Protein AF-A0A977Q217-F1 (afdb_monomer)

Structure (mmCIF, N/CA/C/O backbone):
data_AF-A0A977Q217-F1
#
_entry.id   AF-A0A977Q217-F1
#
loop_
_atom_site.group_PDB
_atom_site.id
_atom_site.type_symbol
_atom_site.label_atom_id
_atom_site.label_alt_id
_atom_site.label_comp_id
_atom_site.label_asym_id
_atom_site.label_entity_id
_atom_site.label_seq_id
_atom_site.pdbx_PDB_ins_code
_atom_site.Cartn_x
_atom_site.Cartn_y
_atom_site.Cartn_z
_atom_site.occupancy
_atom_site.B_iso_or_equiv
_atom_site.auth_seq_id
_atom_site.auth_comp_id
_atom_site.auth_asym_id
_atom_site.auth_atom_id
_atom_site.pdbx_PDB_model_num
ATOM 1 N N . MET A 1 1 ? -74.587 -24.765 15.508 1.00 55.09 1 MET A N 1
ATOM 2 C CA . MET A 1 1 ? -73.535 -24.300 16.449 1.00 55.09 1 MET A CA 1
ATOM 3 C C . MET A 1 1 ? -72.178 -25.019 16.274 1.00 55.09 1 MET A C 1
ATOM 5 O O . MET A 1 1 ? -71.579 -25.421 17.256 1.00 55.09 1 MET A O 1
ATOM 9 N N . LYS A 1 2 ? -71.637 -25.188 15.050 1.00 52.81 2 LYS A N 1
ATOM 10 C CA . LYS A 1 2 ? -70.341 -25.893 14.833 1.00 52.81 2 LYS A CA 1
ATOM 11 C C . LYS A 1 2 ? -69.287 -25.118 14.017 1.00 52.81 2 LYS A C 1
ATOM 13 O O . LYS A 1 2 ? -68.185 -25.616 13.833 1.00 52.81 2 LYS A O 1
ATOM 18 N N . LYS A 1 3 ? -69.588 -23.897 13.547 1.00 51.12 3 LYS A N 1
ATOM 19 C CA . LYS A 1 3 ? -68.677 -23.092 12.699 1.00 51.12 3 LYS A CA 1
ATOM 20 C C . LYS A 1 3 ? -67.946 -21.943 13.415 1.00 51.12 3 LYS A C 1
ATOM 22 O O . LYS A 1 3 ? -66.966 -21.452 12.879 1.00 51.12 3 LYS A O 1
ATOM 27 N N . GLN A 1 4 ? -68.358 -21.562 14.626 1.00 54.78 4 GLN A N 1
ATOM 28 C CA . GLN A 1 4 ? -67.763 -20.444 15.386 1.00 54.78 4 GLN A CA 1
ATOM 29 C C . GLN A 1 4 ? -66.541 -20.849 16.243 1.00 54.78 4 GLN A C 1
ATOM 31 O O . GLN A 1 4 ? -65.754 -20.004 16.642 1.00 54.78 4 GLN A O 1
ATOM 36 N N . ILE A 1 5 ? -66.320 -22.148 16.473 1.00 54.38 5 ILE A N 1
ATOM 37 C CA . ILE A 1 5 ? -65.227 -22.657 17.330 1.00 54.38 5 ILE A CA 1
ATOM 38 C C . ILE A 1 5 ? -63.886 -22.798 16.579 1.00 54.38 5 ILE A C 1
ATOM 40 O O . 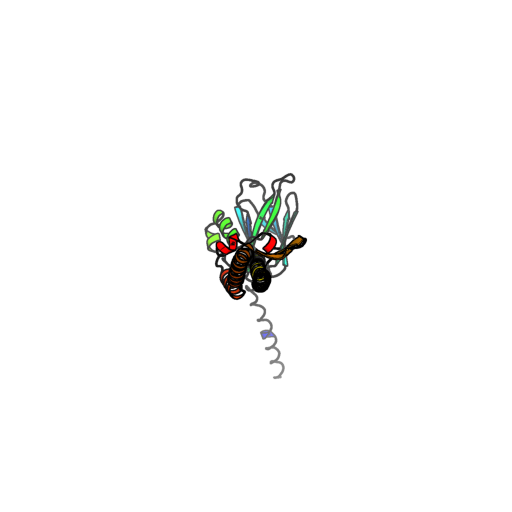ILE A 1 5 ? -62.837 -22.916 17.201 1.00 54.38 5 ILE A O 1
ATOM 44 N N . ARG A 1 6 ? -63.880 -22.722 15.239 1.00 50.94 6 ARG A N 1
ATOM 45 C CA . ARG A 1 6 ? -62.648 -22.868 14.437 1.00 50.94 6 ARG A CA 1
ATOM 46 C C . ARG A 1 6 ? -61.819 -21.587 14.321 1.00 50.94 6 ARG A C 1
ATOM 48 O O . ARG A 1 6 ? -60.618 -21.681 14.116 1.00 50.94 6 ARG A O 1
ATOM 55 N N . TYR A 1 7 ? -62.425 -20.414 14.496 1.00 51.50 7 TYR A N 1
ATOM 56 C CA . TYR A 1 7 ? -61.702 -19.138 14.421 1.00 51.50 7 TYR A CA 1
ATOM 57 C C . TYR A 1 7 ? -61.108 -18.705 15.766 1.00 51.50 7 TYR A C 1
ATOM 59 O O . TYR A 1 7 ? -60.124 -17.972 15.785 1.00 51.50 7 TYR A O 1
ATOM 67 N N . LEU A 1 8 ? -61.624 -19.228 16.884 1.00 48.88 8 LEU A N 1
ATOM 68 C CA . LEU A 1 8 ? -61.090 -18.937 18.218 1.00 48.88 8 LEU A CA 1
ATOM 69 C C . LEU A 1 8 ? -59.756 -19.657 18.497 1.00 48.88 8 LEU A C 1
ATOM 71 O O . LEU A 1 8 ? -58.980 -19.203 19.328 1.00 48.88 8 LEU A O 1
ATOM 75 N N . PHE A 1 9 ? -59.458 -20.738 17.769 1.00 47.62 9 PHE A N 1
ATOM 76 C CA . PHE A 1 9 ? -58.201 -21.487 17.901 1.00 47.62 9 PHE A CA 1
ATOM 77 C C . PHE A 1 9 ? -57.074 -20.983 16.981 1.00 47.62 9 PHE A C 1
ATOM 79 O O . PHE A 1 9 ? -55.919 -21.352 17.163 1.00 47.62 9 PHE A O 1
ATOM 86 N N . ILE A 1 10 ? -57.389 -20.137 15.993 1.00 50.03 10 ILE A N 1
ATOM 87 C CA . ILE A 1 10 ? -56.390 -19.571 15.066 1.00 50.03 10 ILE A CA 1
ATOM 88 C C . ILE A 1 10 ? -55.806 -18.261 15.619 1.00 50.03 10 ILE A C 1
ATOM 90 O O . ILE A 1 10 ? -54.657 -17.931 15.340 1.00 50.03 10 ILE A O 1
ATOM 94 N N . ILE A 1 11 ? -56.545 -17.547 16.475 1.00 50.50 11 ILE A N 1
ATOM 95 C CA . ILE A 1 11 ? -56.069 -16.297 17.090 1.00 50.50 11 ILE A CA 1
ATOM 96 C C . ILE A 1 11 ? -55.090 -16.564 18.248 1.00 50.50 11 ILE A C 1
ATOM 98 O O . ILE A 1 11 ? -54.189 -15.764 18.483 1.00 50.50 11 ILE A O 1
ATOM 102 N N . THR A 1 12 ? -55.169 -17.716 18.920 1.00 48.06 12 THR A N 1
ATOM 103 C CA . THR A 1 12 ? -54.209 -18.088 19.975 1.00 48.06 12 THR A CA 1
ATOM 104 C C . THR A 1 12 ? -52.874 -18.615 19.446 1.00 48.06 12 THR A C 1
ATOM 106 O O . THR A 1 12 ? -51.896 -18.592 20.187 1.00 48.06 12 THR A O 1
ATOM 109 N N . LEU A 1 13 ? -52.777 -19.015 18.171 1.00 46.28 13 LEU A N 1
ATOM 110 C CA . LEU A 1 13 ? -51.507 -19.469 17.588 1.00 46.28 13 LEU A CA 1
ATOM 111 C C . LEU A 1 13 ? -50.628 -18.320 17.056 1.00 46.28 13 LEU A C 1
ATOM 113 O O . LEU A 1 13 ? -49.445 -18.524 16.805 1.00 46.28 13 LEU A O 1
ATOM 117 N N . PHE A 1 14 ? -51.177 -17.110 16.908 1.00 42.56 14 PHE A N 1
ATOM 118 C CA . PHE A 1 14 ? -50.424 -15.951 16.409 1.00 42.56 14 PHE A CA 1
ATOM 119 C C . PHE A 1 14 ? -49.731 -15.140 17.517 1.00 42.56 14 PHE A C 1
ATOM 121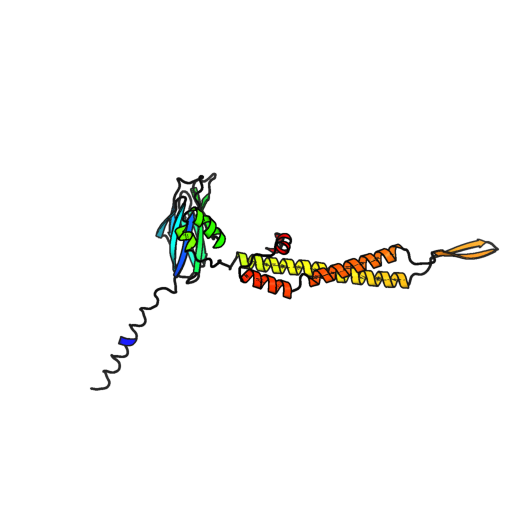 O O . PHE A 1 14 ? -48.839 -14.346 17.233 1.00 42.56 14 PHE A O 1
ATOM 128 N N . VAL A 1 15 ? -50.098 -15.354 18.785 1.00 47.16 15 VAL A N 1
ATOM 129 C CA . VAL A 1 15 ? -49.535 -14.601 19.924 1.00 47.16 15 VAL A CA 1
ATOM 130 C C . VAL A 1 15 ? -48.271 -15.264 20.497 1.00 47.16 15 VAL A C 1
ATOM 132 O O . VAL A 1 15 ? -47.475 -14.603 21.160 1.00 47.16 15 VAL A O 1
ATOM 135 N N . SER A 1 16 ? -48.000 -16.535 20.179 1.00 48.09 16 SER A N 1
ATOM 136 C CA . SER A 1 16 ? -46.810 -17.249 20.679 1.00 48.09 16 SER A CA 1
ATOM 137 C C . SER A 1 16 ? -45.555 -17.132 19.802 1.00 48.09 16 SER A C 1
ATOM 139 O O . SER A 1 16 ? -44.518 -17.665 20.180 1.00 48.09 16 SER A O 1
ATOM 141 N N . ALA A 1 17 ? -45.587 -16.402 18.682 1.00 46.69 17 ALA A N 1
ATOM 142 C CA . ALA A 1 17 ? -44.391 -16.179 17.855 1.00 46.69 17 ALA A CA 1
ATOM 143 C C . ALA A 1 17 ? -43.526 -14.985 18.314 1.00 46.69 17 ALA A C 1
ATOM 145 O O . ALA A 1 17 ? -42.444 -14.767 17.775 1.00 46.69 17 ALA A O 1
ATOM 146 N N . CYS A 1 18 ? -43.956 -14.216 19.321 1.00 45.59 18 CYS A N 1
ATOM 147 C CA . CYS A 1 18 ? -43.226 -13.026 19.776 1.00 45.59 18 CYS A CA 1
ATOM 148 C C . CYS A 1 18 ? -42.249 -13.293 20.939 1.00 45.59 18 CYS A C 1
ATOM 150 O O . CYS A 1 18 ? -41.828 -12.360 21.619 1.00 45.59 18 CYS A O 1
ATOM 152 N N . GLN A 1 19 ? -41.874 -14.552 21.183 1.00 44.50 19 GLN A N 1
ATOM 153 C CA . GLN A 1 19 ? -40.880 -14.914 22.201 1.00 44.50 19 GLN A CA 1
ATOM 154 C C . GLN A 1 19 ? -39.784 -15.811 21.615 1.00 44.50 19 GLN A C 1
ATOM 156 O O . GLN A 1 19 ? -39.590 -16.939 22.046 1.00 44.50 19 GLN A O 1
ATOM 161 N N . ALA A 1 20 ? -39.084 -15.301 20.597 1.00 43.06 20 ALA A N 1
ATOM 162 C CA . ALA A 1 20 ? -37.801 -15.854 20.143 1.00 43.06 20 ALA A CA 1
ATOM 163 C C . ALA A 1 20 ? -36.882 -14.830 19.433 1.00 43.06 20 ALA A C 1
ATOM 165 O O . ALA A 1 20 ? -35.910 -15.224 18.803 1.00 43.06 20 ALA A O 1
ATOM 166 N N . TYR A 1 21 ? -37.127 -13.517 19.549 1.00 42.66 21 TYR A N 1
ATOM 167 C CA . TYR A 1 21 ? -36.151 -12.476 19.167 1.00 42.66 21 TYR A CA 1
ATOM 168 C C . TYR A 1 21 ? -35.287 -12.110 20.382 1.00 42.66 21 TYR A C 1
ATOM 170 O O . TYR A 1 21 ? -35.246 -10.975 20.847 1.00 42.66 21 TYR A O 1
ATOM 178 N N . GLY A 1 22 ? -34.656 -13.117 20.972 1.00 46.44 22 GLY A N 1
ATOM 179 C CA . GLY A 1 22 ? -33.835 -12.968 22.165 1.00 46.44 22 GLY A CA 1
ATOM 180 C C . GLY A 1 22 ? -32.480 -13.606 21.933 1.00 46.44 22 GLY A C 1
ATOM 181 O O . G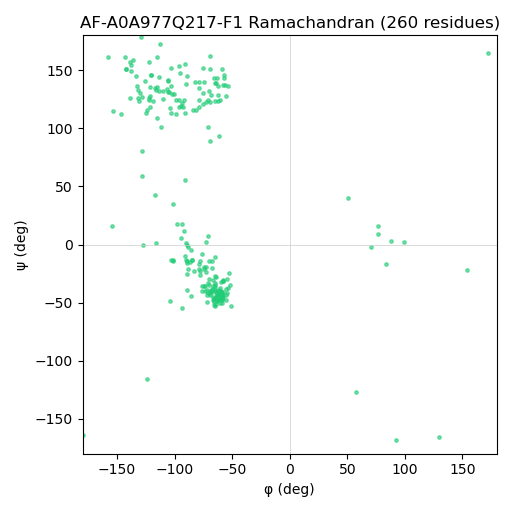LY A 1 22 ? -32.307 -14.742 22.347 1.00 46.44 22 GLY A O 1
ATOM 182 N N . GLN A 1 23 ? -31.588 -12.885 21.237 1.00 41.97 23 GLN A N 1
ATOM 183 C CA . GLN A 1 23 ? -30.109 -12.881 21.349 1.00 41.97 23 GLN A CA 1
ATOM 184 C C . GLN A 1 23 ? -29.402 -12.451 20.044 1.00 41.97 23 GLN A C 1
ATOM 186 O O . GLN A 1 23 ? -28.306 -11.908 20.120 1.00 41.97 23 GLN A O 1
ATOM 191 N N . ASP A 1 24 ? -30.039 -12.552 18.872 1.00 48.97 24 ASP A N 1
ATOM 192 C CA . ASP A 1 24 ? -29.350 -12.368 17.574 1.00 48.97 24 ASP A CA 1
ATOM 193 C C . ASP A 1 24 ? -29.365 -10.937 16.989 1.00 48.97 24 ASP A C 1
ATOM 195 O O . ASP A 1 24 ? -29.011 -10.746 15.825 1.00 48.97 24 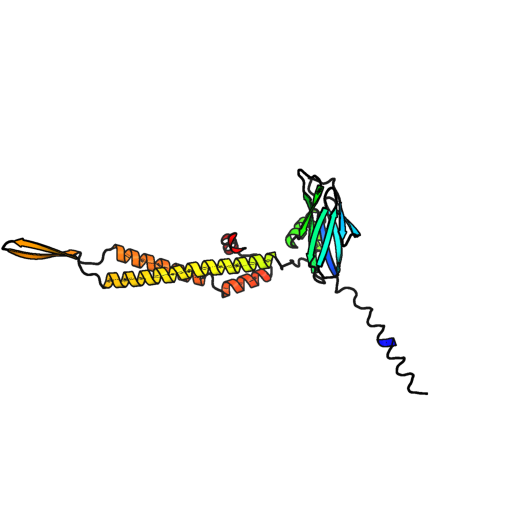ASP A O 1
ATOM 199 N N . SER A 1 25 ? -29.769 -9.907 17.751 1.00 66.25 25 SER A N 1
ATOM 200 C CA . SER A 1 25 ? -29.844 -8.502 17.279 1.00 66.25 25 SER A CA 1
ATOM 201 C C . SER A 1 25 ? -28.907 -7.514 17.999 1.00 66.25 25 SER A C 1
ATOM 203 O O . SER A 1 25 ? -28.971 -6.306 17.742 1.00 66.25 25 SER A O 1
ATOM 205 N N . LEU A 1 26 ? -28.098 -7.986 18.952 1.00 83.38 26 LEU A N 1
ATOM 206 C CA . LEU A 1 26 ? -27.263 -7.136 19.805 1.00 83.38 26 LEU A CA 1
ATOM 207 C C . LEU A 1 26 ? -25.800 -7.176 19.352 1.00 83.38 26 LEU A C 1
ATOM 209 O O . LEU A 1 26 ? -25.250 -8.231 19.046 1.00 83.38 26 LEU A O 1
ATOM 213 N N . ALA A 1 27 ? -25.169 -6.009 19.324 1.00 86.75 27 ALA A N 1
ATOM 214 C CA . ALA A 1 27 ? -23.733 -5.848 19.167 1.00 86.75 27 ALA A CA 1
ATOM 215 C C . ALA A 1 27 ? -23.084 -5.712 20.548 1.00 86.75 27 ALA A C 1
ATOM 217 O O . ALA A 1 27 ? -23.677 -5.135 21.466 1.00 86.75 27 ALA A O 1
ATOM 218 N N . THR A 1 28 ? -21.853 -6.203 20.688 1.00 89.31 28 THR A N 1
ATOM 219 C CA . THR A 1 28 ? -21.072 -6.047 21.923 1.00 89.31 28 THR A CA 1
ATOM 220 C C . THR A 1 28 ? -19.987 -5.000 21.718 1.00 89.31 28 THR A C 1
ATOM 222 O O . THR A 1 28 ? -19.246 -5.038 20.740 1.00 89.31 28 THR A O 1
ATOM 225 N N . ILE A 1 29 ? -19.868 -4.059 22.646 1.00 91.06 29 ILE A N 1
ATOM 226 C CA . ILE A 1 29 ? -18.854 -3.011 22.624 1.00 91.06 29 ILE A CA 1
ATOM 227 C C . ILE A 1 29 ? -18.033 -3.078 23.907 1.00 91.06 29 ILE A C 1
ATOM 229 O O . ILE A 1 29 ? -18.565 -2.983 25.013 1.00 91.06 29 ILE A O 1
ATOM 233 N N . TYR A 1 30 ? -16.720 -3.193 23.748 1.00 91.19 30 TYR A N 1
ATOM 234 C CA . TYR A 1 30 ? -15.744 -3.103 24.821 1.00 91.19 30 TYR A CA 1
ATOM 235 C C . TYR A 1 30 ? -15.144 -1.701 24.851 1.00 91.19 30 TYR A C 1
ATOM 237 O O . TYR A 1 30 ? -14.390 -1.306 23.958 1.00 91.19 30 TYR A O 1
ATOM 245 N N . PHE A 1 31 ? -15.455 -0.958 25.905 1.00 92.50 31 PHE A N 1
ATOM 246 C CA . PHE A 1 31 ? -14.814 0.309 26.221 1.00 92.50 31 PHE A CA 1
ATOM 247 C C . PHE A 1 31 ? -13.658 0.043 27.173 1.00 92.50 31 PHE A C 1
ATOM 249 O O . PHE A 1 31 ? -13.865 -0.489 28.261 1.00 92.50 31 PHE A O 1
ATOM 256 N N . TYR A 1 32 ? -12.443 0.421 26.794 1.00 91.31 32 TYR A N 1
ATOM 257 C CA . TYR A 1 32 ? -11.269 0.188 27.630 1.00 91.31 32 TYR A CA 1
ATOM 258 C C . TYR A 1 32 ? -10.406 1.434 27.730 1.00 91.31 32 TYR A C 1
ATOM 260 O O . TYR A 1 32 ? -10.268 2.192 26.772 1.00 91.31 32 TYR A O 1
ATOM 268 N N . ARG A 1 33 ? -9.789 1.641 28.891 1.00 90.12 33 ARG A N 1
ATOM 269 C CA . ARG A 1 33 ? -8.814 2.712 29.094 1.00 90.12 33 ARG A CA 1
ATOM 270 C C . ARG A 1 33 ? -7.503 2.132 29.587 1.00 90.12 33 ARG A C 1
ATOM 272 O O . ARG A 1 33 ? -7.427 1.625 30.701 1.00 90.12 33 ARG A O 1
ATOM 279 N N . ALA A 1 34 ? -6.455 2.265 28.777 1.00 84.88 34 ALA A N 1
ATOM 280 C CA . ALA A 1 34 ? -5.116 1.836 29.159 1.00 84.88 34 ALA A CA 1
ATOM 281 C C . ALA A 1 34 ? -4.648 2.540 30.448 1.00 84.88 34 ALA A C 1
ATOM 283 O O . ALA A 1 34 ? -4.817 3.755 30.599 1.00 84.88 34 ALA A O 1
ATOM 284 N N . SER A 1 35 ? -4.019 1.782 31.348 1.00 75.62 35 SER A N 1
ATOM 285 C CA . SER A 1 35 ? -3.407 2.296 32.576 1.00 75.62 35 SER A CA 1
ATOM 286 C C . SER A 1 35 ? -2.178 3.140 32.239 1.00 75.62 35 SER A C 1
ATOM 288 O O . SER A 1 35 ? -1.064 2.632 32.121 1.00 75.62 35 SER A O 1
ATOM 290 N N . LYS A 1 36 ? -2.380 4.442 32.031 1.00 72.12 36 LYS A N 1
ATOM 291 C CA . LYS A 1 36 ? -1.306 5.422 31.822 1.00 72.12 36 LYS A CA 1
ATOM 292 C C . LYS A 1 36 ? -1.156 6.271 33.084 1.00 72.12 36 LYS A C 1
ATOM 294 O O . LYS A 1 36 ? -2.149 6.633 33.710 1.00 72.12 36 LYS A O 1
ATOM 299 N N . PHE A 1 37 ? 0.087 6.595 33.448 1.00 64.44 37 PHE A N 1
ATOM 300 C CA . PHE A 1 37 ? 0.395 7.406 34.635 1.00 64.44 37 PHE A CA 1
ATOM 301 C C . PHE A 1 37 ? -0.218 8.816 34.537 1.00 64.44 37 PHE A C 1
ATOM 303 O O . PHE A 1 37 ? -0.781 9.336 35.499 1.00 64.44 37 PHE A O 1
ATOM 310 N N . ALA A 1 38 ? -0.187 9.413 33.343 1.00 61.78 38 ALA A N 1
ATOM 311 C CA . ALA A 1 38 ? -0.771 10.723 33.085 1.00 61.78 38 ALA A CA 1
ATOM 312 C C . ALA A 1 38 ? -2.314 10.679 33.103 1.00 61.78 38 ALA A C 1
ATOM 314 O O . ALA A 1 38 ? -2.936 9.926 32.352 1.00 61.78 38 ALA A O 1
ATOM 315 N N . GLY A 1 39 ? -2.934 11.510 33.950 1.00 63.34 39 GLY A N 1
ATOM 316 C CA . GLY A 1 39 ? -4.395 11.631 34.060 1.00 63.34 39 GLY A CA 1
ATOM 317 C C . GLY A 1 39 ? -5.087 10.498 34.829 1.00 63.34 39 GLY A C 1
ATOM 318 O O . GLY A 1 39 ? -6.304 10.356 34.718 1.00 63.34 39 GLY A O 1
ATOM 319 N N . SER A 1 40 ? -4.343 9.690 35.597 1.00 67.19 40 SER A N 1
ATOM 320 C CA . SER A 1 40 ? -4.877 8.514 36.309 1.00 67.19 40 SER A CA 1
ATOM 321 C C . SER A 1 40 ? -5.986 8.850 37.323 1.00 67.19 40 SER A C 1
ATOM 323 O O . SER A 1 40 ? -6.933 8.084 37.482 1.00 67.19 40 SER A O 1
ATOM 325 N N . PHE A 1 41 ? -5.916 10.032 37.949 1.00 70.88 41 PHE A N 1
ATOM 326 C CA . PHE A 1 41 ? -6.902 10.506 38.930 1.00 70.88 41 PHE A CA 1
ATOM 327 C C . PHE A 1 41 ? -8.206 11.030 38.314 1.00 70.88 41 PHE A C 1
ATOM 329 O O . PHE A 1 41 ? -9.196 11.191 39.024 1.00 70.88 41 PHE A O 1
ATOM 336 N N . VAL A 1 42 ? -8.233 11.288 37.004 1.00 78.62 42 VAL A N 1
ATOM 337 C CA . VAL A 1 42 ? -9.412 11.836 36.327 1.00 78.62 42 VAL A CA 1
ATOM 338 C C . VAL A 1 42 ? -10.206 10.685 35.723 1.00 78.62 42 VAL A C 1
ATOM 340 O O . VAL A 1 42 ? -9.701 9.966 34.862 1.00 78.62 42 VAL A O 1
ATOM 343 N N . GLY A 1 43 ? -11.446 10.504 36.170 1.00 84.19 43 GLY A N 1
ATOM 344 C CA . GLY A 1 43 ? -12.418 9.579 35.585 1.00 84.19 43 GLY A CA 1
ATOM 345 C C . GLY A 1 43 ? -13.612 10.334 35.009 1.00 84.19 43 GLY A C 1
ATOM 346 O O . GLY A 1 43 ? -13.846 11.487 35.364 1.00 84.19 43 GLY A O 1
ATOM 347 N N . TYR A 1 44 ? -14.370 9.688 34.128 1.00 90.38 44 TYR A N 1
ATOM 348 C CA . TYR A 1 44 ? -15.596 10.260 33.570 1.00 90.38 44 TYR A CA 1
ATOM 349 C C . TYR A 1 44 ? -16.677 9.214 33.367 1.00 90.38 44 TYR A C 1
ATOM 351 O O . TYR A 1 44 ? -16.396 8.021 33.304 1.00 90.38 44 TYR A O 1
ATOM 359 N N . ASN A 1 45 ? -17.918 9.673 33.246 1.00 92.56 45 ASN A N 1
ATOM 360 C CA . ASN A 1 45 ? -19.055 8.808 32.972 1.00 92.56 45 ASN A CA 1
ATOM 361 C C . ASN A 1 45 ? -19.278 8.713 31.466 1.00 92.56 45 ASN A C 1
ATOM 363 O O . ASN A 1 45 ? -19.441 9.733 30.790 1.00 92.56 45 ASN A O 1
ATOM 367 N N . LEU A 1 46 ? -19.292 7.485 30.959 1.00 92.94 46 LEU A N 1
ATOM 368 C CA . LEU A 1 46 ? -19.668 7.196 29.587 1.00 92.94 46 LEU A CA 1
ATOM 369 C C . LEU A 1 46 ? -21.191 7.218 29.471 1.00 92.94 46 LEU A C 1
ATOM 371 O O . LEU A 1 46 ? -21.890 6.638 30.306 1.00 92.94 46 LEU A O 1
ATOM 375 N N . LYS A 1 47 ? -21.696 7.875 28.432 1.00 94.12 47 LYS A N 1
ATOM 376 C CA . LYS A 1 47 ? -23.117 8.033 28.145 1.00 94.12 47 LYS A CA 1
ATOM 377 C C . LYS A 1 47 ? -23.465 7.448 26.780 1.00 94.12 47 LYS A C 1
ATOM 379 O O . LYS A 1 47 ? -22.684 7.553 25.836 1.00 94.12 47 LYS A O 1
ATOM 384 N N . HIS A 1 48 ? -24.662 6.889 26.673 1.00 93.19 48 HIS A N 1
ATOM 385 C CA . HIS A 1 48 ? -25.289 6.474 25.422 1.00 93.19 48 HIS A CA 1
ATOM 386 C C . HIS A 1 48 ? -26.709 7.026 25.393 1.00 93.19 48 HIS A C 1
ATOM 388 O O . HIS A 1 48 ? -27.479 6.810 26.330 1.00 93.19 48 HIS A O 1
ATOM 394 N N . ASN A 1 49 ? -27.033 7.795 24.351 1.00 86.19 49 ASN A N 1
ATOM 395 C CA . ASN A 1 49 ? -28.320 8.489 24.215 1.00 86.19 49 ASN A CA 1
ATOM 396 C C . ASN A 1 49 ? -28.700 9.310 25.465 1.00 86.19 49 ASN A C 1
ATOM 398 O O . ASN A 1 49 ? -29.841 9.302 25.911 1.00 86.19 49 ASN A O 1
ATOM 402 N N . GLY A 1 50 ? -27.712 9.981 26.069 1.00 83.75 50 GLY A N 1
ATOM 403 C CA . GLY A 1 50 ? -27.884 10.803 27.274 1.00 83.75 50 GLY A CA 1
ATOM 404 C C . GLY A 1 50 ? -27.846 10.039 28.604 1.00 83.75 50 GLY A C 1
ATOM 405 O O . GLY A 1 50 ? -27.591 10.656 29.637 1.00 83.75 50 GLY A O 1
ATOM 406 N N . ASN A 1 51 ? -27.998 8.712 28.593 1.00 88.88 51 ASN A N 1
ATOM 407 C CA 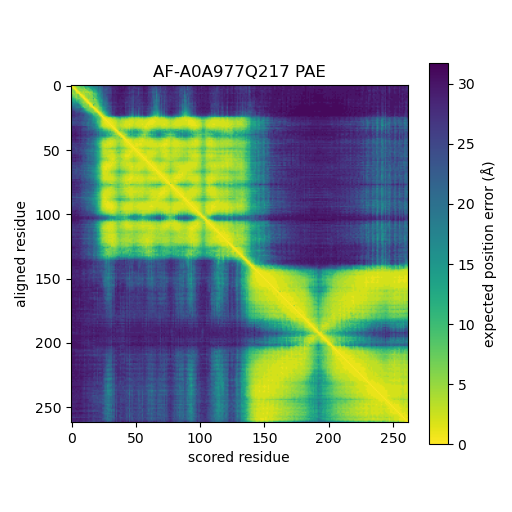. ASN A 1 51 ? -27.998 7.886 29.802 1.00 88.88 51 ASN A CA 1
ATOM 408 C C . ASN A 1 51 ? -26.592 7.402 30.157 1.00 88.88 51 ASN A C 1
ATOM 410 O O . ASN A 1 51 ? -25.841 6.980 29.279 1.00 88.88 51 ASN A O 1
ATOM 414 N N . ILE A 1 52 ? -26.239 7.428 31.444 1.00 93.00 52 ILE A N 1
ATOM 415 C CA . ILE A 1 52 ? -24.939 6.950 31.932 1.00 93.00 52 ILE A CA 1
ATOM 416 C C . ILE A 1 52 ? -24.901 5.420 31.865 1.00 93.00 52 ILE A C 1
ATOM 418 O O . ILE A 1 52 ? -25.725 4.747 32.476 1.00 93.00 52 ILE A O 1
ATOM 422 N N . ILE A 1 53 ? -23.917 4.885 31.145 1.00 92.81 53 ILE A N 1
ATOM 423 C CA . ILE A 1 53 ? -23.666 3.445 31.018 1.00 92.81 53 ILE A CA 1
ATOM 424 C C . ILE A 1 53 ? -22.733 2.964 32.131 1.00 92.81 53 ILE A C 1
ATOM 426 O O . ILE A 1 53 ? -22.907 1.877 32.672 1.00 92.81 53 ILE A O 1
ATOM 430 N N . GLY A 1 54 ? -21.723 3.769 32.469 1.00 91.19 54 GLY A N 1
ATOM 431 C CA . GLY A 1 54 ? -20.763 3.413 33.505 1.00 91.19 54 GLY A CA 1
ATOM 432 C C . GLY A 1 54 ? -19.575 4.371 33.607 1.00 91.19 54 GLY A C 1
ATOM 433 O O . GLY A 1 54 ? -19.337 5.178 32.701 1.00 91.19 54 GLY A O 1
ATOM 434 N N . PRO A 1 55 ? -18.822 4.301 34.716 1.00 91.62 55 PRO A N 1
ATOM 435 C CA . PRO A 1 55 ? -17.624 5.102 34.915 1.00 91.62 55 PRO A CA 1
ATOM 436 C C . PRO A 1 55 ? -16.425 4.515 34.157 1.00 91.62 55 PRO A C 1
ATOM 438 O O . PRO A 1 55 ? -16.189 3.310 34.169 1.00 91.62 55 PRO A O 1
ATOM 441 N N . VAL A 1 56 ? -15.612 5.384 33.561 1.00 90.44 56 VAL A N 1
ATOM 442 C CA . VAL A 1 56 ? -14.349 5.046 32.898 1.00 90.44 56 VAL A CA 1
ATOM 443 C C . VAL A 1 56 ? -13.201 5.698 33.664 1.00 90.44 56 VAL A C 1
ATOM 445 O O . VAL A 1 56 ? -13.014 6.920 33.638 1.00 90.44 56 VAL A O 1
ATOM 448 N N . LYS A 1 57 ? -12.409 4.873 34.352 1.00 88.25 57 LYS A N 1
ATOM 449 C CA . LYS A 1 57 ? -11.191 5.282 35.065 1.00 88.25 57 LYS A CA 1
ATOM 450 C C . LYS A 1 57 ? -9.960 4.687 34.384 1.00 88.25 57 LYS A C 1
ATOM 452 O O . LYS A 1 57 ? -10.067 3.906 33.438 1.00 88.25 57 LYS A O 1
ATOM 457 N N . SER A 1 58 ? -8.776 5.091 34.836 1.00 85.31 58 SER A N 1
ATOM 458 C CA . SER A 1 58 ? -7.526 4.462 34.399 1.00 85.31 58 SER A CA 1
ATOM 459 C C . SER A 1 58 ? -7.589 2.953 34.653 1.00 85.31 58 SER A C 1
ATOM 461 O O . SER A 1 58 ? -7.948 2.535 35.751 1.00 85.31 58 SER A O 1
ATOM 463 N N . GLY A 1 59 ? -7.311 2.147 33.630 1.00 85.19 59 GLY A N 1
ATOM 464 C CA . GLY A 1 59 ? -7.327 0.687 33.719 1.00 85.19 59 GLY A CA 1
ATOM 465 C C . GLY A 1 59 ? -8.705 0.026 33.718 1.00 85.19 59 GLY A C 1
ATOM 466 O O . GLY A 1 59 ? -8.802 -1.166 33.983 1.00 85.19 59 GLY A O 1
ATOM 467 N N . THR A 1 60 ? -9.782 0.768 33.448 1.00 87.25 60 THR A N 1
ATOM 468 C CA . THR A 1 60 ? -11.137 0.196 33.412 1.00 87.25 60 THR A CA 1
ATOM 469 C C . THR A 1 60 ? -11.430 -0.468 32.068 1.00 87.25 60 THR A C 1
ATOM 471 O O . THR A 1 60 ? -11.108 0.086 31.015 1.00 87.25 60 THR A O 1
ATOM 474 N N . LEU A 1 61 ? -12.102 -1.618 32.124 1.00 88.81 61 LEU A N 1
ATOM 475 C CA . LEU A 1 61 ? -12.746 -2.287 30.999 1.00 88.81 61 LEU A CA 1
ATOM 476 C C . LEU A 1 61 ? -14.250 -2.379 31.284 1.00 88.81 61 LEU A C 1
ATOM 478 O O . LEU A 1 61 ? -14.658 -2.912 32.313 1.00 88.81 61 LEU A O 1
ATOM 482 N N . LEU A 1 62 ? -15.067 -1.851 30.380 1.00 89.81 62 LEU A N 1
ATOM 483 C CA . LEU A 1 62 ? -16.523 -1.858 30.452 1.00 89.81 62 LEU A CA 1
ATOM 484 C C . LEU A 1 62 ? -17.070 -2.570 29.214 1.00 89.81 62 LEU A C 1
ATOM 486 O O . LEU A 1 62 ? -16.725 -2.219 28.087 1.00 89.81 62 LEU A O 1
ATOM 490 N N . THR A 1 63 ? -17.941 -3.551 29.429 1.00 90.62 63 THR A N 1
ATOM 491 C CA . THR A 1 63 ? -18.644 -4.256 28.349 1.00 90.62 63 THR A CA 1
ATOM 492 C C . THR A 1 63 ? -20.062 -3.719 28.261 1.00 90.62 63 THR A C 1
ATOM 494 O O . THR A 1 63 ? -20.757 -3.645 29.273 1.00 90.62 63 THR A O 1
ATOM 497 N N . TYR A 1 64 ? -20.494 -3.340 27.064 1.00 91.62 64 TYR A N 1
ATOM 498 C CA . TYR A 1 64 ? -21.826 -2.809 26.818 1.00 91.62 64 TYR A CA 1
ATOM 499 C C . TYR A 1 64 ? -22.454 -3.487 25.608 1.00 91.62 64 TYR A C 1
ATOM 501 O O . TYR A 1 64 ? -21.799 -3.657 24.584 1.00 91.62 64 TYR A O 1
ATOM 509 N N . GLN A 1 65 ? -23.726 -3.858 25.715 1.00 90.88 65 GLN A N 1
ATOM 510 C CA . GLN A 1 65 ? -24.490 -4.402 24.600 1.00 90.88 65 GLN A CA 1
ATOM 511 C C . GLN A 1 65 ? -25.491 -3.363 24.113 1.00 90.88 65 GLN A C 1
ATOM 513 O O . GLN A 1 65 ? -26.189 -2.736 24.912 1.00 90.88 65 GLN A O 1
ATOM 518 N N . CYS A 1 66 ? -25.567 -3.184 22.799 1.00 88.56 66 CYS A N 1
ATOM 519 C CA . CYS A 1 66 ? -26.506 -2.261 22.177 1.00 88.56 66 CYS A CA 1
ATOM 520 C C . CYS A 1 66 ? -27.118 -2.866 20.910 1.00 88.56 66 CYS A C 1
ATOM 522 O O . CYS A 1 66 ? -26.515 -3.749 20.299 1.00 88.56 66 CYS A O 1
ATOM 524 N N . PRO A 1 67 ? -28.297 -2.393 20.476 1.00 88.38 67 PRO A N 1
ATOM 525 C CA . PRO A 1 67 ? -28.872 -2.808 19.203 1.00 88.38 67 PRO A CA 1
ATOM 526 C C . PRO A 1 67 ? -27.946 -2.500 18.021 1.00 88.38 67 PRO A C 1
ATOM 528 O O . PRO A 1 67 ? -27.196 -1.518 18.048 1.00 88.38 67 PRO A O 1
ATOM 531 N N . ALA A 1 68 ? -28.041 -3.309 16.965 1.00 86.12 68 ALA A N 1
ATOM 532 C CA . ALA A 1 68 ? -27.418 -2.998 15.681 1.00 86.12 68 ALA A CA 1
ATOM 533 C C . ALA A 1 68 ? -27.906 -1.639 15.133 1.00 86.12 68 ALA A C 1
ATOM 535 O O . ALA A 1 68 ? -29.061 -1.253 15.329 1.00 86.12 68 ALA A O 1
ATOM 536 N N . GLY A 1 69 ? -27.029 -0.916 14.440 1.00 85.94 69 GLY A N 1
ATOM 537 C CA . GLY A 1 69 ? -27.293 0.394 13.854 1.00 85.94 69 GLY A CA 1
ATOM 538 C C . GLY A 1 69 ? -26.240 1.439 14.215 1.00 85.94 69 GLY A C 1
ATOM 539 O O . GLY A 1 69 ? -25.148 1.143 14.692 1.00 85.94 69 GLY A O 1
ATOM 540 N N . VAL A 1 70 ? -26.570 2.700 13.964 1.00 87.62 70 VAL A N 1
ATOM 541 C CA . VAL A 1 70 ? -25.704 3.837 14.281 1.00 87.62 70 VAL A CA 1
ATOM 542 C C . VAL A 1 70 ? -25.907 4.235 15.739 1.00 87.62 70 VAL A C 1
ATOM 544 O O . VAL A 1 70 ? -26.979 4.713 16.098 1.00 87.62 70 VAL A O 1
ATOM 547 N N . GLN A 1 71 ? -24.863 4.095 16.553 1.00 90.19 71 GLN A N 1
ATOM 548 C CA . GLN A 1 71 ? -24.874 4.443 17.974 1.00 90.19 71 GLN A CA 1
ATOM 549 C C . GLN A 1 71 ? -23.935 5.617 18.255 1.00 90.19 71 GLN A C 1
ATOM 551 O O . GLN A 1 71 ? -22.875 5.751 17.634 1.00 90.19 71 GLN A O 1
ATOM 556 N N . ILE A 1 72 ? -24.325 6.486 19.189 1.00 92.25 72 ILE A N 1
ATOM 557 C CA . ILE A 1 72 ? -23.540 7.662 19.584 1.00 92.25 72 ILE A CA 1
ATOM 558 C C . ILE A 1 72 ? -23.228 7.573 21.072 1.00 92.25 72 ILE A C 1
ATOM 560 O O . ILE A 1 72 ? -24.121 7.610 21.919 1.00 92.25 72 ILE A O 1
ATOM 564 N N . PHE A 1 73 ? -21.938 7.508 21.380 1.00 93.88 73 PHE A N 1
ATOM 565 C CA . PHE A 1 73 ? -21.436 7.513 22.748 1.00 93.88 73 PHE A CA 1
ATOM 566 C C . PHE A 1 73 ? -20.821 8.868 23.055 1.00 93.88 73 PHE A C 1
ATOM 568 O O . PHE A 1 73 ? -20.140 9.438 22.202 1.00 93.88 73 PHE A O 1
ATOM 575 N N . SER A 1 74 ? -21.038 9.382 24.261 1.00 92.88 74 SER A N 1
ATOM 576 C CA . SER A 1 74 ? -20.428 10.632 24.710 1.00 92.88 74 SER A CA 1
ATOM 577 C C . SER A 1 74 ? -19.888 10.532 26.128 1.00 92.88 74 SER A C 1
ATOM 579 O O . SER A 1 74 ? -20.264 9.662 26.910 1.00 92.88 74 SER A O 1
ATOM 581 N N . ALA A 1 75 ? -18.963 11.421 26.464 1.00 92.25 75 ALA A N 1
ATOM 582 C CA . ALA A 1 75 ? -18.515 11.624 27.830 1.00 92.25 75 ALA A CA 1
ATOM 583 C C . ALA A 1 75 ? -18.262 13.103 28.078 1.00 92.25 75 ALA A C 1
ATOM 585 O O . ALA A 1 75 ? -17.891 13.852 27.171 1.00 92.25 75 ALA A O 1
ATOM 586 N N . THR A 1 76 ? -18.434 13.495 29.335 1.00 87.12 76 THR A N 1
ATOM 587 C CA . THR A 1 76 ? -18.272 14.875 29.783 1.00 87.12 76 THR A CA 1
ATOM 588 C C . THR A 1 76 ? -17.370 14.905 31.011 1.00 87.12 76 THR A C 1
ATOM 590 O O . THR A 1 76 ? -17.596 14.161 31.968 1.00 87.12 76 THR A O 1
ATOM 593 N N . THR A 1 77 ? -16.366 15.774 30.975 1.00 84.69 77 THR A N 1
ATOM 594 C CA . THR A 1 77 ? -15.566 16.212 32.132 1.00 84.69 77 THR A CA 1
ATOM 595 C C . THR A 1 77 ? -15.653 17.741 32.206 1.00 84.69 77 THR A C 1
ATOM 597 O O . THR A 1 77 ? -16.752 18.265 32.341 1.00 84.69 77 THR A O 1
ATOM 600 N N . GLU A 1 78 ? -14.542 18.461 32.028 1.00 80.62 78 GLU A N 1
ATOM 601 C CA . GLU A 1 78 ? -14.491 19.899 31.734 1.00 80.62 78 GLU A CA 1
ATOM 602 C C . GLU A 1 78 ? -14.927 20.207 30.291 1.00 80.62 78 GLU A C 1
ATOM 604 O O . GLU A 1 78 ? -15.269 21.334 29.949 1.00 80.62 78 GLU A O 1
ATOM 609 N N . SER A 1 79 ? -14.906 19.203 29.412 1.00 81.31 79 SER A N 1
ATOM 610 C CA . SER A 1 79 ? -15.338 19.315 28.018 1.00 81.31 79 SER A CA 1
ATOM 611 C C . SER A 1 79 ? -16.054 18.045 27.572 1.00 81.31 79 SER A C 1
ATOM 613 O O . SER A 1 79 ? -15.764 16.950 28.061 1.00 81.31 79 SER A O 1
ATOM 615 N N . GLU A 1 80 ? -16.982 18.184 26.628 1.00 85.81 80 GLU A N 1
ATOM 616 C CA . GLU A 1 80 ? -17.685 17.051 26.029 1.00 85.81 80 GLU A CA 1
ATOM 617 C C . GLU A 1 80 ? -16.933 16.499 24.807 1.00 85.81 80 GLU A C 1
ATOM 619 O O . GLU A 1 80 ? -16.304 17.230 24.033 1.00 85.81 80 GLU A O 1
ATOM 624 N N . SER A 1 81 ? -16.996 15.181 24.632 1.00 89.62 81 SER A N 1
ATOM 625 C CA . SER A 1 81 ? -16.591 14.490 23.410 1.00 89.62 81 SER A CA 1
ATOM 626 C C . SER A 1 81 ? -17.606 13.402 23.081 1.00 89.62 81 SER A C 1
ATOM 628 O O . SER A 1 81 ? -18.211 12.825 23.986 1.00 89.62 81 SER A O 1
ATOM 630 N N . SER A 1 82 ? -17.781 13.111 21.794 1.00 91.62 82 SER A N 1
ATOM 631 C CA . SER A 1 82 ? -18.642 12.036 21.317 1.00 91.62 82 SER A CA 1
ATOM 632 C C . SER A 1 82 ? -17.994 11.252 20.177 1.00 91.62 82 SER A C 1
ATOM 634 O O . SER A 1 82 ? -17.132 11.759 19.456 1.00 91.62 82 SER A O 1
ATOM 636 N N . ILE A 1 83 ? -18.405 9.994 20.031 1.00 91.25 83 ILE A N 1
ATOM 637 C CA . ILE A 1 83 ? -18.018 9.104 18.939 1.00 91.25 83 ILE A CA 1
ATOM 638 C C . ILE A 1 83 ? -19.264 8.444 18.355 1.00 91.25 83 ILE A C 1
ATOM 640 O O . ILE A 1 83 ? -20.122 7.939 19.079 1.00 91.25 83 ILE A O 1
ATOM 644 N N . LYS A 1 84 ? -19.348 8.456 17.026 1.00 92.00 84 LYS A N 1
ATOM 645 C CA . LYS A 1 84 ? -20.376 7.761 16.253 1.00 92.00 84 LYS A CA 1
ATOM 646 C C . LYS A 1 84 ? -19.809 6.422 15.794 1.00 92.00 84 LYS A C 1
ATOM 648 O O . LYS A 1 84 ? -18.764 6.404 15.145 1.00 92.00 84 LYS A O 1
ATOM 653 N N . VAL A 1 85 ? -20.491 5.328 16.116 1.00 87.12 85 VAL A N 1
ATOM 654 C CA . VAL A 1 85 ? -20.073 3.967 15.761 1.00 87.12 85 VAL A CA 1
ATOM 655 C C . VAL A 1 85 ? -21.229 3.260 15.076 1.00 87.12 85 VAL A C 1
ATOM 657 O O . VAL A 1 85 ? -22.341 3.220 15.594 1.00 87.12 85 VAL A O 1
ATOM 660 N N . GLU A 1 86 ? -20.969 2.720 13.895 1.00 87.56 86 GLU A N 1
ATOM 661 C CA . GLU A 1 86 ? -21.918 1.877 13.176 1.00 87.56 86 GLU A CA 1
ATOM 662 C C . GLU A 1 86 ? -21.674 0.422 13.570 1.00 87.56 86 GLU A C 1
ATOM 664 O O . GLU A 1 86 ? -20.603 -0.132 13.301 1.00 87.56 86 GLU A O 1
ATOM 669 N N . VAL A 1 87 ? -22.645 -0.164 14.269 1.00 88.25 87 VAL A N 1
ATOM 670 C CA . VAL A 1 87 ? -22.546 -1.513 14.819 1.00 88.25 87 VAL A CA 1
ATOM 671 C C . VAL A 1 87 ? -23.464 -2.486 14.090 1.00 88.25 87 VAL A C 1
ATOM 673 O O . VAL A 1 87 ? -24.638 -2.207 13.864 1.00 88.25 87 VAL A O 1
ATOM 676 N N . ALA A 1 88 ? -22.930 -3.643 13.718 1.00 83.44 88 ALA A N 1
ATOM 677 C CA . ALA A 1 88 ? -23.676 -4.742 13.125 1.00 83.44 88 ALA A CA 1
ATOM 678 C C . ALA A 1 88 ? -24.063 -5.765 14.197 1.00 83.44 88 ALA A C 1
ATOM 680 O O . ALA A 1 88 ? -23.397 -5.894 15.225 1.00 83.44 88 ALA A O 1
ATOM 681 N N . SER A 1 89 ? -25.151 -6.493 13.956 1.00 83.12 89 SER A N 1
ATOM 682 C CA . SER A 1 89 ? -25.623 -7.501 14.901 1.00 83.12 89 SER A CA 1
ATOM 683 C C . SER A 1 89 ? -24.622 -8.645 15.072 1.00 83.12 89 SER A C 1
ATOM 685 O O . SER A 1 89 ? -24.044 -9.098 14.086 1.00 83.12 89 SER A O 1
ATOM 687 N N . GLY A 1 90 ? -24.423 -9.111 16.309 1.00 81.56 90 GLY A N 1
ATOM 688 C CA . GLY A 1 90 ? -23.508 -10.209 16.635 1.00 81.56 90 GLY A CA 1
ATOM 689 C C . GLY A 1 90 ? -22.021 -9.859 16.499 1.00 81.56 90 GLY A C 1
ATOM 690 O O . GLY A 1 90 ? -21.165 -10.690 16.798 1.00 81.56 90 GLY A O 1
ATOM 691 N N . GLU A 1 91 ? -21.693 -8.637 16.074 1.00 82.31 91 GLU A N 1
ATOM 692 C CA . GLU A 1 91 ? -20.316 -8.175 15.928 1.00 82.31 91 GLU A CA 1
ATOM 693 C C . GLU A 1 91 ? -19.810 -7.493 17.206 1.00 82.31 91 GLU A C 1
ATOM 695 O O . GLU A 1 91 ? -20.572 -6.986 18.040 1.00 82.31 91 GLU A O 1
ATOM 700 N N . THR A 1 92 ? -18.485 -7.510 17.369 1.00 85.81 92 THR A N 1
ATOM 701 C CA . THR A 1 92 ? -17.800 -6.964 18.544 1.00 85.81 92 THR A CA 1
ATOM 702 C C . THR A 1 92 ? -16.951 -5.757 18.176 1.00 85.81 92 THR A C 1
ATOM 704 O O . THR A 1 92 ? -16.150 -5.800 17.243 1.00 85.81 92 THR A O 1
ATOM 707 N N . TYR A 1 93 ? -17.083 -4.689 18.956 1.00 88.62 93 TYR A N 1
ATOM 708 C CA . TYR A 1 93 ? -16.395 -3.424 18.744 1.00 88.62 93 TYR A CA 1
ATOM 709 C C . TYR A 1 93 ? -15.529 -3.061 19.939 1.00 88.62 93 TYR A C 1
ATOM 711 O O . TYR A 1 93 ? -15.882 -3.326 21.083 1.00 88.62 93 TYR A O 1
ATOM 719 N N . TYR A 1 94 ? -14.396 -2.419 19.669 1.00 89.56 94 TYR A N 1
ATOM 720 C CA . TYR A 1 94 ? -13.447 -1.997 20.692 1.00 89.56 94 TYR A CA 1
ATOM 721 C C . TYR A 1 94 ? -13.252 -0.488 20.609 1.00 89.56 94 TYR A C 1
ATOM 723 O O . TYR A 1 94 ? -12.935 0.050 19.545 1.00 89.56 94 TYR A O 1
ATOM 731 N N . ILE A 1 95 ? -13.442 0.202 21.728 1.00 91.88 95 ILE A N 1
ATOM 732 C CA . ILE A 1 95 ? -13.309 1.654 21.824 1.00 91.88 95 ILE A CA 1
ATOM 733 C C . ILE A 1 95 ? -12.298 1.959 22.927 1.00 91.88 95 ILE A C 1
ATOM 735 O O . ILE A 1 95 ? -12.544 1.707 24.106 1.00 91.88 95 ILE A O 1
ATOM 739 N N . GLU A 1 96 ? -11.148 2.505 22.530 1.00 91.69 96 GLU A N 1
ATOM 740 C CA . GLU A 1 96 ? -10.172 3.058 23.461 1.00 91.69 96 GLU A CA 1
ATOM 741 C C . GLU A 1 96 ? -10.689 4.405 23.970 1.00 91.69 96 GLU A C 1
ATOM 743 O O . GLU A 1 96 ? -10.913 5.353 23.207 1.00 91.69 96 GLU A O 1
ATOM 748 N N . CYS A 1 97 ? -10.844 4.471 25.283 1.00 90.44 97 CYS A N 1
ATOM 749 C CA . CYS A 1 97 ? -11.213 5.645 26.042 1.00 90.44 97 CYS A CA 1
ATOM 750 C C . CYS A 1 97 ? -9.949 6.274 26.636 1.00 90.44 97 CYS A C 1
ATOM 752 O O . CYS A 1 97 ? -9.196 5.632 27.372 1.00 90.44 97 CYS A O 1
ATOM 754 N N . GLY A 1 98 ? -9.716 7.549 26.344 1.00 88.12 98 GLY A N 1
ATOM 755 C CA . GLY A 1 98 ? -8.563 8.303 26.820 1.00 88.12 98 GLY A CA 1
ATOM 756 C C . GLY A 1 98 ? -8.944 9.634 27.454 1.00 88.12 98 GLY A C 1
ATOM 757 O O . GLY A 1 98 ? -10.118 10.004 27.536 1.00 88.12 98 GLY A O 1
ATOM 758 N N . ILE A 1 99 ? -7.916 10.337 27.923 1.00 86.31 99 ILE A N 1
ATOM 759 C CA . ILE A 1 99 ? -7.978 11.733 28.353 1.00 86.31 99 ILE A CA 1
ATOM 760 C C . ILE A 1 99 ? -6.809 12.453 27.691 1.00 86.31 99 ILE A C 1
ATOM 762 O O . ILE A 1 99 ? -5.662 12.015 27.818 1.00 86.31 99 ILE A O 1
ATOM 766 N N . ALA A 1 100 ? -7.093 13.539 26.977 1.00 80.12 100 ALA A N 1
ATOM 767 C CA . ALA A 1 100 ? -6.050 14.418 26.470 1.00 80.12 100 ALA A CA 1
ATOM 768 C C . ALA A 1 100 ? -5.500 15.277 27.621 1.00 80.12 100 ALA A C 1
ATOM 770 O O . ALA A 1 100 ? -6.262 15.886 28.372 1.00 80.12 100 ALA A O 1
ATOM 771 N N . VAL A 1 101 ? -4.173 15.314 27.760 1.00 69.31 101 VAL A N 1
ATOM 772 C CA . VAL A 1 101 ? -3.471 16.153 28.742 1.00 69.31 101 VAL A CA 1
ATOM 773 C C . VAL A 1 101 ? -2.865 17.339 27.986 1.00 69.31 101 VAL A C 1
ATOM 775 O O . VAL A 1 101 ? -2.063 17.135 27.077 1.00 69.31 101 VAL A O 1
ATOM 778 N N . GLY A 1 102 ? -3.290 18.563 28.311 1.00 67.38 102 GLY A N 1
ATOM 779 C CA . GLY A 1 102 ? -2.892 19.802 27.630 1.00 67.38 102 GLY A CA 1
ATOM 780 C C . GLY A 1 102 ? -3.550 21.039 28.257 1.00 67.38 102 GLY A C 1
ATOM 781 O O . GLY A 1 102 ? -4.072 20.943 29.361 1.00 67.38 102 GLY A O 1
ATOM 782 N N . VAL A 1 103 ? -3.549 22.183 27.550 1.00 56.22 103 VAL A N 1
ATOM 783 C CA . VAL A 1 103 ? -4.076 23.496 28.020 1.00 56.22 103 VAL A CA 1
ATOM 784 C C . VAL A 1 103 ? -5.521 23.423 28.544 1.00 56.22 103 VAL A C 1
ATOM 786 O O . VAL A 1 103 ? -5.912 24.223 29.383 1.00 56.22 103 VAL A O 1
ATOM 789 N N . MET A 1 104 ? -6.292 22.429 28.096 1.00 57.88 104 MET A N 1
ATOM 790 C CA . MET A 1 104 ? -7.551 22.018 28.718 1.00 57.88 104 MET A CA 1
ATOM 791 C C . MET A 1 104 ? -7.361 20.633 29.333 1.00 57.88 104 MET A C 1
ATOM 793 O O . MET A 1 104 ? -7.318 19.623 28.622 1.00 57.88 104 MET A O 1
ATOM 797 N N . VAL A 1 105 ? -7.167 20.592 30.648 1.00 63.81 105 VAL A N 1
ATOM 798 C CA . VAL A 1 105 ? -6.955 19.350 31.390 1.00 63.81 105 VAL A CA 1
ATOM 799 C C . VAL A 1 105 ? -8.261 18.552 31.369 1.00 63.81 105 VAL A C 1
ATOM 801 O O . VAL A 1 105 ? -9.326 19.059 31.671 1.00 63.81 105 VAL A O 1
ATOM 804 N N . GLY A 1 106 ? -8.213 17.276 30.987 1.00 70.44 106 GLY A N 1
ATOM 805 C CA . GLY A 1 106 ? -9.341 16.376 31.242 1.00 70.44 106 GLY A CA 1
ATOM 806 C C . GLY A 1 106 ? -10.298 16.112 30.081 1.00 70.44 106 GLY A C 1
ATOM 807 O O . GLY A 1 106 ? -11.233 15.342 30.288 1.00 70.44 106 GLY A O 1
ATOM 808 N N . LYS A 1 107 ? -10.093 16.643 28.866 1.00 85.62 107 LYS A N 1
ATOM 809 C CA . LYS A 1 107 ? -10.992 16.349 27.728 1.00 85.62 107 LYS A CA 1
ATOM 810 C C . LYS A 1 107 ? -11.021 14.839 27.403 1.00 85.62 107 LYS A C 1
ATOM 812 O O . LYS A 1 107 ? -9.955 14.278 27.115 1.00 85.62 107 LYS A O 1
ATOM 817 N N . PRO A 1 108 ? -12.199 14.179 27.387 1.00 87.50 108 PRO A N 1
ATOM 818 C CA . PRO A 1 108 ? -12.310 12.775 27.011 1.00 87.50 108 PRO A CA 1
ATOM 819 C C . PRO A 1 108 ? -11.949 12.591 25.539 1.00 87.50 108 PRO A C 1
ATOM 821 O O . PRO A 1 108 ? -12.270 13.434 24.698 1.00 87.50 108 PRO A O 1
ATOM 824 N N . THR A 1 109 ? -11.286 11.485 25.222 1.00 88.44 109 THR A N 1
ATOM 825 C CA . THR A 1 109 ? -10.990 11.101 23.842 1.00 88.44 109 THR A CA 1
ATOM 826 C C . THR A 1 109 ? -11.487 9.694 23.574 1.00 88.44 109 THR A C 1
ATOM 828 O O . THR A 1 109 ? -11.364 8.806 24.416 1.00 88.44 109 THR A O 1
ATOM 831 N N . PHE A 1 110 ? -12.035 9.495 22.380 1.00 90.62 110 PHE A N 1
ATOM 832 C CA . PHE A 1 110 ? -12.520 8.205 21.917 1.00 90.62 110 PHE A CA 1
ATOM 833 C C . PHE A 1 110 ? -11.793 7.812 20.644 1.00 90.62 110 PHE A C 1
ATOM 835 O O . PHE A 1 110 ? -11.641 8.626 19.729 1.00 90.62 110 PHE A O 1
ATOM 842 N N . ARG A 1 111 ? -11.367 6.553 20.568 1.00 89.62 111 ARG A N 1
ATOM 843 C CA . ARG A 1 111 ? -10.802 5.980 19.348 1.00 89.62 111 ARG A CA 1
ATOM 844 C C . ARG A 1 111 ? -11.315 4.564 19.161 1.00 89.62 111 ARG A C 1
ATOM 846 O O . ARG A 1 111 ? -11.134 3.724 20.032 1.00 89.62 111 ARG A O 1
ATOM 853 N N . GLN A 1 112 ? -11.895 4.275 18.003 1.00 87.88 112 GLN A N 1
ATOM 854 C CA . GLN A 1 112 ? -12.207 2.898 17.637 1.00 87.88 112 GLN A CA 1
ATOM 855 C C . GLN A 1 112 ? -10.897 2.134 17.385 1.00 87.88 112 GLN A C 1
ATOM 857 O O . GLN A 1 112 ? -10.069 2.558 16.575 1.00 87.88 112 GLN A O 1
ATOM 862 N N . ALA A 1 113 ? -10.687 1.045 18.117 1.00 84.25 113 ALA A N 1
ATOM 863 C CA . ALA A 1 113 ? -9.490 0.218 18.047 1.00 84.25 113 ALA A CA 1
ATOM 864 C C . ALA A 1 113 ? -9.759 -1.068 17.254 1.00 84.25 113 ALA A C 1
ATOM 866 O O . ALA A 1 113 ? -10.879 -1.579 17.220 1.00 84.25 113 ALA A O 1
ATOM 867 N N . SER A 1 114 ? -8.717 -1.608 16.619 1.00 80.31 114 SER A N 1
ATOM 868 C CA . SER A 1 114 ? -8.788 -2.936 16.007 1.00 80.31 114 SER A CA 1
ATOM 869 C C . SER A 1 114 ? -8.735 -4.019 17.087 1.00 80.31 114 SER A C 1
ATOM 871 O O . SER A 1 114 ? -8.115 -3.825 18.133 1.00 80.31 114 SER A O 1
ATOM 873 N N . ALA A 1 115 ? -9.335 -5.184 16.823 1.00 78.56 115 ALA A N 1
ATOM 874 C CA . ALA A 1 115 ? -9.369 -6.299 17.776 1.00 78.56 115 ALA A CA 1
ATOM 875 C C . ALA A 1 115 ? -7.965 -6.729 18.241 1.00 78.56 115 ALA A C 1
ATOM 877 O O . ALA A 1 115 ? -7.758 -7.012 19.416 1.00 78.56 115 ALA A O 1
ATOM 878 N N . ILE A 1 116 ? -6.977 -6.714 17.336 1.00 75.44 116 ILE A N 1
ATOM 879 C CA . ILE A 1 116 ? -5.582 -7.066 17.645 1.00 75.44 116 ILE A CA 1
ATOM 880 C C . ILE A 1 116 ? -4.990 -6.078 18.653 1.00 75.44 116 ILE A C 1
ATOM 882 O O . ILE A 1 116 ? -4.379 -6.483 19.640 1.00 75.44 116 ILE A O 1
ATOM 886 N N . GLN A 1 117 ? -5.174 -4.780 18.409 1.00 79.62 117 GLN A N 1
ATOM 887 C CA . GLN A 1 117 ? -4.608 -3.743 19.265 1.00 79.62 117 GLN A CA 1
ATOM 888 C C . GLN A 1 117 ? -5.321 -3.695 20.620 1.00 79.62 117 GLN A C 1
ATOM 890 O O . GLN A 1 117 ? -4.662 -3.649 21.656 1.00 79.62 117 GLN A O 1
ATOM 895 N N . ALA A 1 118 ? -6.651 -3.813 20.612 1.00 83.62 118 ALA A N 1
ATOM 896 C CA . ALA A 1 118 ? -7.455 -3.896 21.822 1.00 83.62 118 ALA A CA 1
ATOM 897 C C . ALA A 1 118 ? -7.072 -5.107 22.679 1.00 83.62 118 ALA A C 1
ATOM 899 O O . ALA A 1 118 ? -6.919 -4.958 23.883 1.00 83.62 118 ALA A O 1
ATOM 900 N N . LYS A 1 119 ? -6.828 -6.280 22.080 1.00 82.94 119 LYS A N 1
ATOM 901 C CA . LYS A 1 119 ? -6.404 -7.476 22.819 1.00 82.94 119 LYS A CA 1
ATOM 902 C C . LYS A 1 119 ? -5.086 -7.260 23.565 1.00 82.94 119 LYS A C 1
ATOM 904 O O . LYS A 1 119 ? -5.011 -7.591 24.740 1.00 82.94 119 LYS A O 1
ATOM 909 N N . VAL A 1 120 ? -4.083 -6.658 22.919 1.00 84.00 120 VAL A N 1
ATOM 910 C CA . VAL A 1 120 ? -2.779 -6.362 23.547 1.00 84.00 120 VAL A CA 1
ATOM 911 C C . VAL A 1 120 ? -2.917 -5.361 24.695 1.00 84.00 120 VAL A C 1
ATOM 913 O O . VAL A 1 120 ? -2.241 -5.482 25.717 1.00 84.00 120 VAL A O 1
ATOM 916 N N . ASP A 1 121 ? -3.767 -4.350 24.529 1.00 84.25 121 ASP A N 1
ATOM 917 C CA . ASP A 1 121 ? -3.980 -3.342 25.565 1.00 84.25 121 ASP A CA 1
ATOM 918 C C . ASP A 1 121 ? -4.811 -3.894 26.728 1.00 84.25 121 ASP A C 1
ATOM 920 O O . ASP A 1 121 ? -4.478 -3.637 27.883 1.00 84.25 121 ASP A O 1
ATOM 924 N N . ILE A 1 122 ? -5.842 -4.691 26.438 1.00 84.44 122 ILE A N 1
ATOM 925 C CA . ILE A 1 122 ? -6.705 -5.332 27.435 1.00 84.44 122 ILE A CA 1
ATOM 926 C C . ILE A 1 122 ? -5.952 -6.431 28.187 1.00 84.44 122 ILE A C 1
ATOM 928 O O . ILE A 1 122 ? -6.137 -6.546 29.389 1.00 84.44 122 ILE A O 1
ATOM 932 N N . GLU A 1 123 ? -5.038 -7.169 27.552 1.00 85.00 123 GLU A N 1
ATOM 933 C CA . GLU A 1 123 ? -4.191 -8.168 28.225 1.00 85.00 123 GLU A CA 1
ATOM 934 C C . GLU A 1 123 ? -3.349 -7.559 29.356 1.00 85.00 123 GLU A C 1
ATOM 936 O O . GLU A 1 123 ? -3.092 -8.207 30.373 1.00 85.00 123 GLU A O 1
ATOM 941 N N . LYS A 1 124 ? -2.955 -6.288 29.215 1.00 83.25 124 LYS A N 1
ATOM 942 C CA . LYS A 1 124 ? -2.248 -5.546 30.271 1.00 83.25 124 LYS A CA 1
ATOM 943 C C . LYS A 1 124 ? -3.163 -5.126 31.422 1.00 83.25 124 LYS A C 1
ATOM 945 O O . LYS A 1 124 ? -2.650 -4.781 32.483 1.00 83.25 124 LYS A O 1
ATOM 950 N N . LEU A 1 125 ? -4.477 -5.103 31.204 1.00 81.50 125 LEU A N 1
ATOM 951 C CA . LEU A 1 125 ? -5.484 -4.743 32.202 1.00 81.50 125 LEU A CA 1
ATOM 952 C C . LEU A 1 125 ? -6.014 -5.990 32.914 1.00 81.50 125 LEU A C 1
ATOM 954 O O . LEU A 1 125 ? -5.953 -6.072 34.136 1.00 81.50 125 LEU A O 1
ATOM 958 N N . ASP A 1 126 ? -6.499 -6.957 32.137 1.00 77.25 126 ASP A N 1
ATOM 959 C CA . ASP A 1 126 ? -7.085 -8.204 32.609 1.00 77.25 126 ASP A CA 1
ATOM 960 C C . ASP A 1 126 ? -6.782 -9.347 31.625 1.00 77.25 126 ASP A C 1
ATOM 962 O O . ASP A 1 126 ? -7.283 -9.406 30.496 1.00 77.25 126 ASP A O 1
ATOM 966 N N . LYS A 1 127 ? -5.962 -10.296 32.083 1.00 75.25 127 LYS A N 1
ATOM 967 C CA . LYS A 1 127 ? -5.548 -11.467 31.301 1.00 75.25 127 LYS A CA 1
ATOM 968 C C . LYS A 1 127 ? -6.686 -12.466 31.066 1.00 75.25 127 LYS A C 1
ATOM 970 O O . LYS A 1 127 ? -6.660 -13.165 30.054 1.00 75.25 127 LYS A O 1
ATOM 975 N N . ALA A 1 128 ? -7.658 -12.555 31.976 1.00 71.31 128 ALA A N 1
ATOM 976 C CA . ALA A 1 128 ? -8.759 -13.514 31.890 1.00 71.31 128 ALA A CA 1
ATOM 977 C C . ALA A 1 128 ? -9.807 -13.077 30.860 1.00 71.31 128 ALA A C 1
ATOM 979 O O . ALA A 1 128 ? -10.351 -13.908 30.138 1.00 71.31 128 ALA A O 1
ATOM 980 N N . ILE A 1 129 ? -10.051 -11.770 30.742 1.00 70.81 129 ILE A N 1
ATOM 981 C CA . ILE A 1 129 ? -10.967 -11.248 29.723 1.00 70.81 129 ILE A CA 1
ATOM 982 C C . ILE A 1 129 ? -10.290 -11.252 28.349 1.00 70.81 129 ILE A C 1
ATOM 984 O O . ILE A 1 129 ? -10.914 -11.659 27.372 1.00 70.81 129 ILE A O 1
ATOM 988 N N . ALA A 1 130 ? -9.001 -10.902 28.263 1.00 68.44 130 ALA A N 1
ATOM 989 C CA . ALA A 1 130 ? -8.259 -10.885 26.998 1.00 68.44 130 ALA A CA 1
ATOM 990 C C . ALA A 1 130 ? -8.234 -12.240 26.260 1.00 68.44 130 ALA A C 1
ATOM 992 O O . ALA A 1 130 ? -8.192 -12.266 25.026 1.00 68.44 130 ALA A O 1
ATOM 993 N N . SER A 1 131 ? -8.267 -13.362 26.989 1.00 65.06 131 SER A N 1
ATOM 994 C CA . SER A 1 131 ? -8.322 -14.709 26.406 1.00 65.06 131 SER A CA 1
ATOM 995 C C . SER A 1 131 ? -9.719 -15.106 25.912 1.00 65.06 131 SER A C 1
ATOM 997 O O . SER A 1 131 ? -9.816 -15.943 25.017 1.00 65.06 131 SER A O 1
ATOM 999 N N . ALA A 1 132 ? -10.776 -14.477 26.434 1.00 69.00 132 ALA A N 1
ATOM 1000 C CA . ALA A 1 132 ? -12.167 -14.708 26.043 1.00 69.00 132 ALA A CA 1
ATOM 1001 C C . ALA A 1 132 ? -12.648 -13.786 24.904 1.00 69.00 132 ALA A C 1
ATOM 1003 O O . ALA A 1 132 ? -13.736 -13.988 24.365 1.00 69.00 132 ALA A O 1
ATOM 1004 N N . LEU A 1 133 ? -11.860 -12.769 24.530 1.00 70.56 133 LEU A N 1
ATOM 1005 C CA . LEU A 1 133 ? -12.240 -11.814 23.490 1.00 70.56 133 LEU A CA 1
ATOM 1006 C C . LEU A 1 133 ? -12.246 -12.458 22.094 1.00 70.56 133 LEU A C 1
ATOM 1008 O O . LEU A 1 133 ? -11.256 -13.085 21.696 1.00 70.56 133 LEU A O 1
ATOM 1012 N N . PRO A 1 134 ? -13.313 -12.252 21.300 1.00 63.69 134 PRO A N 1
ATOM 1013 C CA . PRO A 1 134 ? -13.353 -12.736 19.934 1.00 63.69 134 PRO A CA 1
ATOM 1014 C C . PRO A 1 134 ? -12.287 -12.018 19.095 1.00 63.69 134 PRO A C 1
ATOM 1016 O O . PRO A 1 134 ? -12.280 -10.794 18.957 1.00 63.69 134 PRO A O 1
ATOM 1019 N N . SER A 1 135 ? -11.400 -12.804 18.482 1.00 55.19 135 SER A N 1
ATOM 1020 C CA . SER A 1 135 ? -10.321 -12.337 17.594 1.00 55.19 135 SER A CA 1
ATOM 1021 C C . SER A 1 135 ? -10.819 -11.804 16.243 1.00 55.19 135 SER A C 1
ATOM 1023 O O . SER A 1 135 ? -10.008 -11.555 15.352 1.00 55.19 135 SER A O 1
ATOM 1025 N N . LYS A 1 136 ? -12.139 -11.677 16.052 1.00 49.91 136 LYS A N 1
ATOM 1026 C CA . LYS A 1 136 ? -12.740 -11.293 14.776 1.00 49.91 136 LYS A CA 1
ATOM 1027 C C . LYS A 1 136 ? -12.433 -9.816 14.528 1.00 49.91 136 LYS A C 1
ATOM 1029 O O . LYS A 1 136 ? -12.969 -8.915 15.167 1.00 49.91 136 LYS A O 1
ATOM 1034 N N . VAL A 1 137 ? -11.444 -9.594 13.670 1.00 48.88 137 VAL A N 1
ATOM 1035 C CA . VAL A 1 137 ? -10.946 -8.280 13.283 1.00 48.88 137 VAL A CA 1
ATOM 1036 C C . VAL A 1 137 ? -12.082 -7.531 12.594 1.00 48.88 137 VAL A C 1
ATOM 1038 O O . VAL A 1 137 ? -12.623 -8.005 11.604 1.00 48.88 137 VAL A O 1
ATOM 1041 N N . LEU A 1 138 ? -12.434 -6.350 13.101 1.00 48.31 138 LEU A N 1
ATOM 1042 C CA . LEU A 1 138 ? -13.221 -5.375 12.351 1.00 48.31 138 LEU A CA 1
ATOM 1043 C C . LEU A 1 138 ? -12.426 -4.966 11.102 1.00 48.31 138 LEU A C 1
ATOM 1045 O O . LEU A 1 138 ? -11.562 -4.090 11.146 1.00 48.31 138 LEU A O 1
ATOM 1049 N N . GLU A 1 139 ? -12.697 -5.663 10.002 1.00 50.88 139 GLU A N 1
ATOM 1050 C CA . GLU A 1 139 ? -12.014 -5.547 8.714 1.00 50.88 139 GLU A CA 1
ATOM 1051 C C . GLU A 1 139 ? -12.407 -4.306 7.892 1.00 50.88 139 GLU A C 1
ATOM 1053 O O . GLU A 1 139 ? -11.777 -4.032 6.878 1.00 50.88 139 GLU A O 1
ATOM 1058 N N . SER A 1 140 ? -13.414 -3.509 8.256 1.00 54.56 140 SER A N 1
ATOM 1059 C CA . SER A 1 140 ? -14.034 -2.655 7.227 1.00 54.56 140 SER A CA 1
ATOM 1060 C C . SER A 1 140 ? -13.204 -1.446 6.767 1.00 54.56 140 SER A C 1
ATOM 1062 O O . SER A 1 140 ? -13.228 -1.141 5.580 1.00 54.56 140 SER A O 1
ATOM 1064 N N . ASN A 1 141 ? -12.429 -0.783 7.637 1.00 53.66 141 ASN A N 1
ATOM 1065 C CA . ASN A 1 141 ? -11.735 0.462 7.254 1.00 53.66 141 ASN A CA 1
ATOM 1066 C C . ASN A 1 141 ? -10.230 0.282 7.002 1.00 53.66 141 ASN A C 1
ATOM 1068 O O . ASN A 1 141 ? -9.721 0.684 5.960 1.00 53.66 141 ASN A O 1
ATOM 1072 N N . GLN A 1 142 ? -9.500 -0.379 7.907 1.00 60.72 142 GLN A N 1
ATOM 1073 C CA . GLN A 1 142 ? -8.055 -0.585 7.729 1.00 60.72 142 GLN A CA 1
ATOM 1074 C C . GLN A 1 142 ? -7.735 -1.644 6.666 1.00 60.72 142 GLN A C 1
ATOM 1076 O O . GLN A 1 142 ? -6.756 -1.487 5.928 1.00 60.72 142 GLN A O 1
ATOM 1081 N N . ALA A 1 143 ? -8.550 -2.702 6.557 1.00 69.12 143 ALA A N 1
ATOM 1082 C CA . ALA A 1 143 ? -8.351 -3.703 5.513 1.00 69.12 143 ALA A CA 1
ATOM 1083 C C . ALA A 1 143 ? -8.734 -3.126 4.146 1.00 69.12 143 ALA A C 1
ATOM 1085 O O . ALA A 1 143 ? -7.988 -3.322 3.191 1.00 69.12 143 ALA A O 1
ATOM 1086 N N . ALA A 1 144 ? -9.804 -2.325 4.056 1.00 76.88 144 ALA A N 1
ATOM 1087 C CA . ALA A 1 144 ? -10.156 -1.614 2.825 1.00 76.88 144 ALA A CA 1
ATOM 1088 C C . ALA A 1 144 ? -9.054 -0.639 2.374 1.00 76.88 144 ALA A C 1
ATOM 1090 O O . ALA A 1 144 ? -8.648 -0.673 1.208 1.00 76.88 144 ALA A O 1
ATOM 1091 N N . ASP A 1 145 ? -8.501 0.162 3.290 1.00 85.38 145 ASP A N 1
ATOM 1092 C CA . ASP A 1 145 ? -7.386 1.067 2.988 1.00 85.38 145 ASP A CA 1
ATOM 1093 C C . ASP A 1 145 ? -6.134 0.317 2.536 1.00 85.38 145 ASP A C 1
ATOM 1095 O O . ASP A 1 145 ? -5.465 0.723 1.583 1.00 85.38 145 ASP A O 1
ATOM 1099 N N . THR A 1 146 ? -5.839 -0.815 3.174 1.00 90.06 146 THR A N 1
ATOM 1100 C CA . THR A 1 146 ? -4.695 -1.657 2.815 1.00 90.06 146 THR A CA 1
ATOM 1101 C C . THR A 1 146 ? -4.903 -2.333 1.461 1.00 90.06 146 THR A C 1
ATOM 1103 O O . THR A 1 146 ? -3.997 -2.314 0.631 1.00 90.06 146 THR A O 1
ATOM 1106 N N . ILE A 1 147 ? -6.093 -2.874 1.188 1.00 91.31 147 ILE A N 1
ATOM 1107 C CA . ILE A 1 147 ? -6.448 -3.486 -0.101 1.00 91.31 147 ILE A CA 1
ATOM 1108 C C . ILE A 1 147 ? -6.347 -2.448 -1.224 1.00 91.31 147 ILE A C 1
ATOM 1110 O O . ILE A 1 147 ? -5.715 -2.707 -2.254 1.00 91.31 147 ILE A O 1
ATOM 1114 N N . ARG A 1 148 ? -6.882 -1.240 -1.006 1.00 92.44 148 ARG A N 1
ATOM 1115 C CA . ARG A 1 148 ? -6.744 -0.112 -1.936 1.00 92.44 148 ARG A CA 1
ATOM 1116 C C . ARG A 1 148 ? -5.275 0.256 -2.153 1.00 92.44 148 ARG A C 1
ATOM 1118 O O . ARG A 1 148 ? -4.846 0.414 -3.297 1.00 92.44 148 ARG A O 1
ATOM 1125 N N . ALA A 1 149 ? -4.479 0.307 -1.086 1.00 95.06 149 ALA A N 1
ATOM 1126 C CA . ALA A 1 149 ? -3.054 0.599 -1.181 1.00 95.06 149 ALA A CA 1
ATOM 1127 C C . ALA A 1 149 ? -2.262 -0.475 -1.937 1.00 95.06 149 ALA A C 1
ATOM 1129 O O . ALA A 1 149 ? -1.357 -0.143 -2.709 1.00 95.06 149 ALA A O 1
ATOM 1130 N N . LEU A 1 150 ? -2.620 -1.752 -1.790 1.00 95.44 150 LEU A N 1
ATOM 1131 C CA . LEU A 1 150 ? -2.044 -2.842 -2.578 1.00 95.44 150 LEU A CA 1
ATOM 1132 C C . LEU A 1 150 ? -2.397 -2.704 -4.059 1.00 95.44 150 LEU A C 1
ATOM 1134 O O . LEU A 1 150 ? -1.501 -2.780 -4.904 1.00 95.44 150 LEU A O 1
ATOM 1138 N N . ALA A 1 151 ? -3.663 -2.426 -4.378 1.00 94.94 151 ALA A N 1
ATOM 1139 C CA . ALA A 1 151 ? -4.093 -2.199 -5.754 1.00 94.94 151 ALA A CA 1
ATOM 1140 C C . ALA A 1 151 ? -3.341 -1.016 -6.392 1.00 94.94 151 ALA A C 1
ATOM 1142 O O . ALA A 1 151 ? -2.778 -1.158 -7.484 1.00 94.94 151 ALA A O 1
ATOM 1143 N N . ASN A 1 152 ? -3.232 0.110 -5.679 1.00 96.06 152 ASN A N 1
ATOM 1144 C CA . ASN A 1 152 ? -2.488 1.298 -6.107 1.00 96.06 152 ASN A CA 1
ATOM 1145 C C . ASN A 1 152 ? -0.987 1.016 -6.290 1.00 96.06 152 ASN A C 1
ATOM 1147 O O . ASN A 1 152 ? -0.388 1.412 -7.299 1.00 96.06 152 ASN A O 1
ATOM 1151 N N . LEU A 1 153 ? -0.370 0.277 -5.363 1.00 96.00 153 LEU A N 1
ATOM 1152 C CA . LEU A 1 153 ? 1.027 -0.146 -5.460 1.00 96.00 153 LEU A CA 1
ATOM 1153 C C . LEU A 1 153 ? 1.274 -0.982 -6.722 1.00 96.00 153 LEU A C 1
ATOM 1155 O O . LEU A 1 153 ? 2.227 -0.700 -7.461 1.00 96.00 153 LEU A O 1
ATOM 1159 N N . PHE A 1 154 ? 0.441 -1.999 -6.957 1.00 96.06 154 PHE A N 1
ATOM 1160 C CA . PHE A 1 154 ? 0.568 -2.907 -8.098 1.00 96.06 154 PHE A CA 1
ATOM 1161 C C . PHE A 1 154 ? 0.326 -2.173 -9.414 1.00 96.06 154 PHE A C 1
ATOM 1163 O O . PHE A 1 154 ? 1.164 -2.254 -10.312 1.00 96.06 154 PHE A O 1
ATOM 1170 N N . GLN A 1 155 ? -0.735 -1.364 -9.497 1.00 94.81 155 GLN A N 1
ATOM 1171 C CA . GLN A 1 155 ? -0.997 -0.467 -10.626 1.00 94.81 155 GLN A CA 1
ATOM 1172 C C . GLN A 1 155 ? 0.223 0.396 -10.954 1.00 94.81 155 GLN A C 1
ATOM 1174 O O . GLN A 1 155 ? 0.687 0.399 -12.094 1.00 94.81 155 GLN A O 1
ATOM 1179 N N . ARG A 1 156 ? 0.778 1.092 -9.956 1.00 94.50 156 ARG A N 1
ATOM 1180 C CA . ARG A 1 156 ? 1.930 1.984 -10.132 1.00 94.50 156 ARG A CA 1
ATOM 1181 C C . ARG A 1 156 ? 3.172 1.237 -10.611 1.00 94.50 156 ARG A C 1
ATOM 1183 O O . ARG A 1 156 ? 3.859 1.709 -11.514 1.00 94.50 156 ARG A O 1
ATOM 1190 N N . LYS A 1 157 ? 3.497 0.097 -9.993 1.00 94.50 157 LYS A N 1
ATOM 1191 C CA . LYS A 1 157 ? 4.694 -0.683 -10.348 1.00 94.50 157 LYS A CA 1
ATOM 1192 C C . LYS A 1 157 ? 4.563 -1.326 -11.724 1.00 94.50 157 LYS A C 1
ATOM 1194 O O . LYS A 1 157 ? 5.524 -1.281 -12.487 1.00 94.50 157 LYS A O 1
ATOM 1199 N N . ARG A 1 158 ? 3.378 -1.842 -12.056 1.00 93.12 158 ARG A N 1
ATOM 1200 C CA . ARG A 1 158 ? 3.071 -2.394 -13.376 1.00 93.12 158 ARG A CA 1
ATOM 1201 C C . ARG A 1 158 ? 3.141 -1.320 -14.457 1.00 93.12 158 ARG A C 1
ATOM 1203 O O . ARG A 1 158 ? 3.897 -1.496 -15.401 1.00 93.12 158 ARG A O 1
ATOM 1210 N N . LYS A 1 159 ? 2.455 -0.182 -14.275 1.00 92.94 159 LYS A N 1
ATOM 1211 C CA . LYS A 1 159 ? 2.508 0.960 -15.208 1.00 92.94 159 LYS A CA 1
ATOM 1212 C C . LYS A 1 159 ? 3.945 1.427 -15.435 1.00 92.94 159 LYS A C 1
ATOM 1214 O O . LYS A 1 159 ? 4.362 1.537 -16.577 1.00 92.94 159 LYS A O 1
ATOM 1219 N N . GLY A 1 160 ? 4.733 1.602 -14.370 1.00 89.06 160 GLY A N 1
ATOM 1220 C CA . GLY A 1 160 ? 6.145 1.979 -14.493 1.00 89.06 160 GLY A CA 1
ATOM 1221 C C . GLY A 1 160 ? 6.989 0.969 -15.284 1.00 89.06 160 GLY A C 1
ATOM 1222 O O . GLY A 1 160 ? 7.821 1.381 -16.090 1.00 89.06 160 GLY A O 1
ATOM 1223 N N . GLY A 1 161 ? 6.757 -0.335 -15.094 1.00 89.19 161 GLY A N 1
ATOM 1224 C CA . GLY A 1 161 ? 7.419 -1.393 -15.863 1.00 89.19 161 GLY A CA 1
ATOM 1225 C C . GLY A 1 161 ? 7.011 -1.397 -17.339 1.00 89.19 161 GLY A C 1
ATOM 1226 O O . GLY A 1 161 ? 7.874 -1.383 -18.214 1.00 89.19 161 GLY A O 1
ATOM 1227 N N . THR A 1 162 ? 5.707 -1.331 -17.620 1.00 91.56 162 THR A N 1
ATOM 1228 C CA . THR A 1 162 ? 5.163 -1.285 -18.985 1.00 91.56 162 THR A CA 1
ATOM 1229 C C . THR A 1 162 ? 5.625 -0.041 -19.739 1.00 91.56 162 THR A C 1
ATOM 1231 O O . THR A 1 162 ? 6.073 -0.160 -20.873 1.00 91.56 162 THR A O 1
ATOM 1234 N N . THR A 1 163 ? 5.599 1.140 -19.113 1.00 91.88 163 THR A N 1
ATOM 1235 C CA . THR A 1 163 ? 6.090 2.376 -19.739 1.00 91.88 163 THR A CA 1
ATOM 1236 C C . THR A 1 163 ? 7.561 2.257 -20.125 1.00 91.88 163 THR A C 1
ATOM 1238 O O . THR A 1 163 ? 7.918 2.632 -21.235 1.00 91.88 163 THR A O 1
ATOM 1241 N N . ARG A 1 164 ? 8.416 1.687 -19.262 1.00 89.25 164 ARG A N 1
ATOM 1242 C CA . ARG A 1 164 ? 9.826 1.443 -19.613 1.00 89.25 164 ARG A CA 1
ATOM 1243 C C . ARG A 1 164 ? 9.946 0.486 -20.797 1.00 89.25 164 ARG A C 1
ATOM 1245 O O . ARG A 1 164 ? 10.662 0.795 -21.740 1.00 89.25 164 ARG A O 1
ATOM 1252 N N . ALA A 1 165 ? 9.220 -0.629 -20.775 1.00 92.00 165 ALA A N 1
ATOM 1253 C CA . ALA A 1 165 ? 9.264 -1.600 -21.864 1.00 92.00 165 ALA A CA 1
ATOM 1254 C C . ALA A 1 165 ? 8.851 -0.995 -23.212 1.00 92.00 165 ALA A C 1
ATOM 1256 O O . ALA A 1 165 ? 9.516 -1.222 -24.215 1.00 92.00 165 ALA A O 1
ATOM 1257 N N . VAL A 1 166 ? 7.799 -0.178 -23.228 1.00 93.75 166 VAL A N 1
ATOM 1258 C CA . VAL A 1 166 ? 7.311 0.456 -24.458 1.00 93.75 166 VAL A CA 1
ATOM 1259 C C . VAL A 1 166 ? 8.256 1.558 -24.935 1.00 93.75 166 VAL A C 1
ATOM 1261 O O . VAL A 1 166 ? 8.651 1.553 -26.096 1.00 93.75 166 VAL A O 1
ATOM 1264 N N . VAL A 1 167 ? 8.657 2.479 -24.052 1.00 93.00 167 VAL A N 1
ATOM 1265 C CA . VAL A 1 167 ? 9.504 3.624 -24.430 1.00 93.00 167 VAL A CA 1
ATOM 1266 C C . VAL A 1 167 ? 10.880 3.156 -24.892 1.00 93.00 167 VAL A C 1
ATOM 1268 O O . VAL A 1 167 ? 11.302 3.497 -25.993 1.00 93.00 167 VAL A O 1
ATOM 1271 N N . PHE A 1 168 ? 11.568 2.339 -24.091 1.00 90.50 168 PHE A N 1
ATOM 1272 C CA . PHE A 1 168 ? 12.899 1.850 -24.456 1.00 90.50 168 PHE A CA 1
ATOM 1273 C C . PHE A 1 168 ? 12.838 0.794 -25.569 1.00 90.50 168 PHE A C 1
ATOM 1275 O O . PHE A 1 168 ? 13.791 0.658 -26.327 1.00 90.50 168 PHE A O 1
ATOM 1282 N N . GLY A 1 169 ? 11.710 0.095 -25.733 1.00 89.94 169 GLY A N 1
ATOM 1283 C CA . GLY A 1 169 ? 11.484 -0.785 -26.880 1.00 89.94 169 GLY A CA 1
ATOM 1284 C C . GLY A 1 169 ? 11.414 0.000 -28.185 1.00 89.94 169 GLY A C 1
ATOM 1285 O O . GLY A 1 169 ? 12.138 -0.308 -29.128 1.00 89.94 169 GLY A O 1
ATOM 1286 N N . ALA A 1 170 ? 10.611 1.066 -28.216 1.00 90.56 170 ALA A N 1
ATOM 1287 C CA . ALA A 1 170 ? 10.498 1.942 -29.379 1.00 90.56 170 ALA A CA 1
ATOM 1288 C C . ALA A 1 170 ? 11.822 2.659 -29.694 1.00 90.56 170 ALA A C 1
ATOM 1290 O O . ALA A 1 170 ? 12.253 2.671 -30.847 1.00 90.56 170 ALA A O 1
ATOM 1291 N N . LEU A 1 171 ? 12.501 3.202 -28.675 1.00 89.81 171 LEU A N 1
ATOM 1292 C CA . LEU A 1 171 ? 13.815 3.831 -28.843 1.00 89.81 171 LEU A CA 1
ATOM 1293 C C . LEU A 1 171 ? 14.863 2.831 -29.334 1.00 89.81 171 LEU A C 1
ATOM 1295 O O . LEU A 1 171 ? 15.604 3.144 -30.259 1.00 89.81 171 LEU A O 1
ATOM 1299 N N . GLY A 1 172 ? 14.887 1.620 -28.770 1.00 89.38 172 GLY A N 1
ATOM 1300 C CA . GLY A 1 172 ? 15.786 0.551 -29.198 1.00 89.38 172 GLY A CA 1
ATOM 1301 C C . GLY A 1 172 ? 15.592 0.184 -30.669 1.00 89.38 172 GLY A C 1
ATOM 1302 O O . GLY A 1 172 ? 16.573 0.121 -31.408 1.00 89.38 172 GLY A O 1
ATOM 1303 N N . ILE A 1 173 ? 14.342 0.023 -31.120 1.00 87.56 173 ILE A N 1
ATOM 1304 C CA . ILE A 1 173 ? 14.025 -0.221 -32.538 1.00 87.56 173 ILE A CA 1
ATOM 1305 C C . ILE A 1 173 ? 14.523 0.942 -33.409 1.00 87.56 173 ILE A C 1
ATOM 1307 O O . ILE A 1 173 ? 15.191 0.707 -34.415 1.00 87.56 173 ILE A O 1
ATOM 1311 N N . GLY A 1 174 ? 14.273 2.191 -33.002 1.00 85.81 174 GLY A N 1
ATOM 1312 C CA . GLY A 1 174 ? 14.769 3.375 -33.711 1.00 85.81 174 GLY A CA 1
ATOM 1313 C C . GLY A 1 174 ? 16.299 3.415 -33.814 1.00 85.81 174 GLY A C 1
ATOM 1314 O O . GLY A 1 174 ? 16.837 3.689 -34.886 1.00 85.81 174 GLY A O 1
ATOM 1315 N N . SER A 1 175 ? 17.012 3.074 -32.735 1.00 85.06 175 SER A N 1
ATOM 1316 C CA . SER A 1 175 ? 18.478 2.993 -32.725 1.00 85.06 175 SER A CA 1
ATOM 1317 C C . SER A 1 175 ? 19.011 1.894 -33.648 1.00 85.06 175 SER A C 1
ATOM 1319 O O . SER A 1 175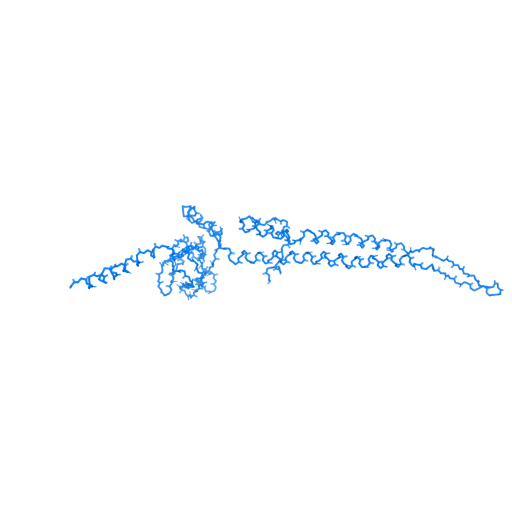 ? 20.003 2.119 -34.343 1.00 85.06 175 SER A O 1
ATOM 1321 N N . ILE A 1 176 ? 18.352 0.731 -33.702 1.00 86.75 176 ILE A N 1
ATOM 1322 C CA . ILE A 1 176 ? 18.719 -0.357 -34.623 1.00 86.75 176 ILE A CA 1
ATOM 1323 C C . ILE A 1 176 ? 18.548 0.102 -36.076 1.00 86.75 176 ILE A C 1
ATOM 1325 O O . ILE A 1 176 ? 19.480 -0.030 -36.868 1.00 86.75 176 ILE A O 1
ATOM 1329 N N . ILE A 1 177 ? 17.404 0.705 -36.416 1.00 86.88 177 ILE A N 1
ATOM 1330 C CA . ILE A 1 177 ? 17.127 1.204 -37.773 1.00 86.88 177 ILE A CA 1
ATOM 1331 C C . ILE A 1 177 ? 18.124 2.302 -38.170 1.00 86.88 177 ILE 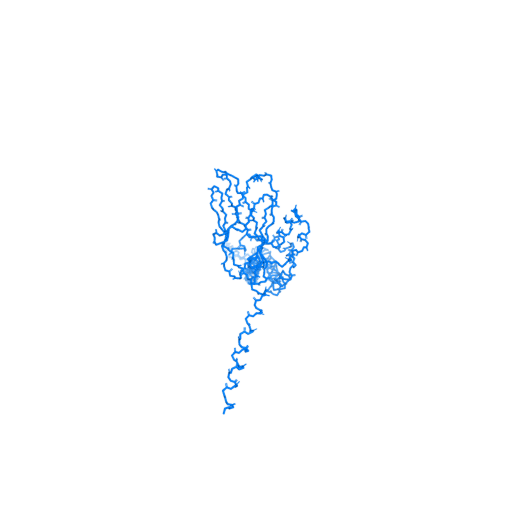A C 1
ATOM 1333 O O . ILE A 1 177 ? 18.653 2.271 -39.281 1.00 86.88 177 ILE A O 1
ATOM 1337 N N . GLY A 1 178 ? 18.417 3.253 -37.277 1.00 84.88 178 GLY A N 1
ATOM 1338 C CA . GLY A 1 178 ? 19.389 4.320 -37.539 1.00 84.88 178 GLY A CA 1
ATOM 1339 C C . GLY A 1 178 ? 20.818 3.802 -37.723 1.00 84.88 178 GLY A C 1
ATOM 1340 O O . GLY A 1 178 ? 21.564 4.334 -38.538 1.00 84.88 178 GLY A O 1
ATOM 1341 N N . THR A 1 179 ? 21.181 2.729 -37.017 1.00 88.06 179 THR A N 1
ATOM 1342 C CA . THR A 1 179 ? 22.484 2.060 -37.167 1.00 88.06 179 THR A CA 1
ATOM 1343 C C . THR A 1 179 ? 22.568 1.297 -38.487 1.00 88.06 179 THR A C 1
ATOM 1345 O O . THR A 1 179 ? 23.573 1.399 -39.181 1.00 88.06 179 THR A O 1
ATOM 1348 N N . ALA A 1 180 ? 21.505 0.580 -38.863 1.00 86.75 180 ALA A N 1
ATOM 1349 C CA . ALA A 1 180 ? 21.452 -0.181 -40.111 1.00 86.75 180 ALA A CA 1
ATOM 1350 C C . ALA A 1 180 ? 21.464 0.714 -41.364 1.00 86.75 180 ALA A C 1
ATOM 1352 O O . ALA A 1 180 ? 21.995 0.313 -42.393 1.00 86.75 180 ALA A O 1
ATOM 1353 N N . ASN A 1 181 ? 20.908 1.927 -41.273 1.00 89.50 181 ASN A N 1
ATOM 1354 C CA . ASN A 1 181 ? 20.860 2.897 -42.374 1.00 89.50 181 ASN A CA 1
ATOM 1355 C C . ASN A 1 181 ? 21.966 3.966 -42.299 1.00 89.50 181 ASN A C 1
ATOM 1357 O O . ASN A 1 181 ? 21.842 5.025 -42.920 1.00 89.50 181 ASN A O 1
ATOM 1361 N N . TYR A 1 182 ? 23.023 3.733 -41.517 1.00 86.56 182 TYR A N 1
ATOM 1362 C CA . TYR A 1 182 ? 24.116 4.689 -41.377 1.00 86.56 182 TYR A CA 1
ATOM 1363 C C . TYR A 1 182 ? 24.818 4.919 -42.723 1.00 86.56 182 TYR A C 1
ATOM 1365 O O . TYR A 1 182 ? 25.219 3.968 -43.393 1.00 86.56 182 TYR A O 1
ATOM 1373 N N . LYS A 1 183 ? 24.980 6.189 -43.108 1.00 86.50 183 LYS A N 1
ATOM 1374 C CA . LYS A 1 183 ? 25.779 6.583 -44.272 1.00 86.50 183 LYS A CA 1
ATOM 1375 C C . LYS A 1 183 ? 27.148 7.068 -43.795 1.00 86.50 183 LYS A C 1
ATOM 1377 O O . LYS A 1 183 ? 27.177 7.922 -42.906 1.00 86.50 183 LYS A O 1
ATOM 1382 N N . PRO A 1 184 ? 28.251 6.558 -44.365 1.00 82.56 184 PRO A N 1
ATOM 1383 C CA . PRO A 1 184 ? 29.587 6.975 -43.974 1.00 82.56 184 PRO A CA 1
ATOM 1384 C C . PRO A 1 184 ? 29.810 8.456 -44.283 1.00 82.56 184 PRO A C 1
ATOM 1386 O O . PRO A 1 184 ? 29.323 8.990 -45.284 1.00 82.56 184 PRO A O 1
ATOM 1389 N N . THR A 1 185 ? 30.546 9.132 -43.402 1.00 84.31 185 THR A N 1
ATOM 1390 C CA . THR A 1 185 ? 30.909 10.534 -43.606 1.00 84.31 185 THR A CA 1
ATOM 1391 C C . THR A 1 185 ? 32.065 10.598 -44.593 1.00 84.31 185 THR A C 1
ATOM 1393 O O . THR A 1 185 ? 33.122 10.012 -44.359 1.00 84.31 185 THR A O 1
ATOM 1396 N N . THR A 1 186 ? 31.881 11.351 -45.673 1.00 83.75 186 THR A N 1
ATOM 1397 C CA . THR A 1 186 ? 32.921 11.623 -46.666 1.00 83.75 186 THR A CA 1
ATOM 1398 C C . THR A 1 186 ? 33.267 13.106 -46.674 1.00 83.75 186 THR A C 1
ATOM 1400 O O . THR A 1 186 ? 32.363 13.943 -46.691 1.00 83.75 186 THR A O 1
ATOM 1403 N N . VAL A 1 187 ? 34.554 13.449 -46.718 1.00 83.19 187 VAL A N 1
ATOM 1404 C CA . VAL A 1 187 ? 35.019 14.819 -46.977 1.00 83.19 187 VAL A CA 1
ATOM 1405 C C . VAL A 1 187 ? 35.571 14.894 -48.391 1.00 83.19 187 VAL A C 1
ATOM 1407 O O . VAL A 1 187 ? 36.360 14.056 -48.820 1.00 83.19 187 VAL A O 1
ATOM 1410 N N . THR A 1 188 ? 35.119 15.910 -49.121 1.00 81.25 188 THR A N 1
ATOM 1411 C CA . THR A 1 188 ? 35.611 16.223 -50.461 1.00 81.25 188 THR A CA 1
ATOM 1412 C C . THR A 1 188 ? 36.736 17.241 -50.334 1.00 81.25 188 THR A C 1
ATOM 1414 O O . THR A 1 188 ? 36.518 18.346 -49.835 1.00 81.25 188 THR A O 1
ATOM 1417 N N . ILE A 1 189 ? 37.938 16.868 -50.763 1.00 83.06 189 ILE A N 1
ATOM 1418 C CA . ILE A 1 189 ? 39.110 17.744 -50.764 1.00 83.06 189 ILE A CA 1
ATOM 1419 C C . ILE A 1 189 ? 39.330 18.221 -52.199 1.00 83.06 189 ILE A C 1
ATOM 1421 O O . ILE A 1 189 ? 39.656 17.428 -53.082 1.00 83.06 189 ILE A O 1
ATOM 1425 N N . ASN A 1 190 ? 39.149 19.521 -52.436 1.00 78.94 190 ASN A N 1
ATOM 1426 C CA . ASN A 1 190 ? 39.428 20.136 -53.732 1.00 78.94 190 ASN A CA 1
ATOM 1427 C C . ASN A 1 190 ? 40.929 20.427 -53.851 1.00 78.94 190 ASN A C 1
ATOM 1429 O O . ASN A 1 190 ? 41.450 21.260 -53.111 1.00 78.94 190 ASN A O 1
ATOM 1433 N N . GLN A 1 191 ? 41.616 19.778 -54.794 1.00 81.12 191 GLN A N 1
ATOM 1434 C CA . GLN A 1 191 ? 43.058 19.941 -55.030 1.00 81.12 191 GLN A CA 1
ATOM 1435 C C . GLN A 1 191 ? 43.362 20.847 -56.240 1.00 81.12 191 GLN A C 1
ATOM 1437 O O . GLN A 1 191 ? 44.330 20.635 -56.971 1.00 81.12 191 GLN A O 1
ATOM 1442 N N . GLY A 1 192 ? 42.539 21.873 -56.483 1.00 78.06 192 GLY A N 1
ATOM 1443 C CA . GLY A 1 192 ? 42.747 22.811 -57.595 1.00 78.06 192 GLY A CA 1
ATOM 1444 C C . GLY A 1 192 ? 42.798 22.100 -58.956 1.00 78.06 192 GLY A C 1
ATOM 1445 O O . GLY A 1 192 ? 41.900 21.326 -59.281 1.00 78.06 192 GLY A O 1
ATOM 1446 N N . SER A 1 193 ? 43.852 22.332 -59.747 1.00 69.56 193 SER A N 1
ATOM 1447 C CA . SER A 1 193 ? 44.025 21.752 -61.095 1.00 69.56 193 SER A CA 1
ATOM 1448 C C . SER A 1 193 ? 44.189 20.224 -61.130 1.00 69.56 193 SER A C 1
ATOM 1450 O O . SER A 1 193 ? 44.131 19.646 -62.212 1.00 69.56 193 SER A O 1
ATOM 1452 N N . ALA A 1 194 ? 44.388 19.565 -59.981 1.00 74.31 194 ALA A N 1
ATOM 1453 C CA . ALA A 1 194 ? 44.511 18.107 -59.876 1.00 74.31 194 ALA A CA 1
ATOM 1454 C C . ALA A 1 194 ? 43.161 17.382 -59.675 1.00 74.31 194 ALA A C 1
ATOM 1456 O O . ALA A 1 194 ? 43.125 16.155 -59.598 1.00 74.31 194 ALA A O 1
ATOM 1457 N N . GLY A 1 195 ? 42.045 18.121 -59.617 1.00 73.88 195 GLY A N 1
ATOM 1458 C CA . GLY A 1 195 ? 40.704 17.566 -59.421 1.00 73.88 195 GLY A CA 1
ATOM 1459 C C . GLY A 1 195 ? 40.272 17.508 -57.953 1.00 73.88 195 GLY A C 1
ATOM 1460 O O . GLY A 1 195 ? 40.871 18.127 -57.073 1.00 73.88 195 GLY A O 1
ATOM 1461 N N . SER A 1 196 ? 39.173 16.801 -57.689 1.00 79.75 196 SER A N 1
ATOM 1462 C CA . SER A 1 196 ? 38.581 16.664 -56.356 1.00 79.75 196 SER A CA 1
ATOM 1463 C C . SER A 1 196 ? 38.614 15.206 -55.913 1.00 79.75 196 SER A C 1
ATOM 1465 O O . SER A 1 196 ? 38.280 14.319 -56.700 1.00 79.75 196 SER A O 1
ATOM 1467 N N . GLN A 1 197 ? 39.019 14.952 -54.669 1.00 83.56 197 GLN A N 1
ATOM 1468 C CA . GLN A 1 197 ? 39.093 13.604 -54.106 1.00 83.56 197 GLN A CA 1
ATOM 1469 C C . GLN A 1 197 ? 38.119 13.468 -52.936 1.00 83.56 197 GLN A C 1
ATOM 1471 O O . GLN A 1 197 ? 38.079 14.313 -52.041 1.00 83.56 197 GLN A O 1
ATOM 1476 N N . ILE A 1 198 ? 37.348 12.381 -52.931 1.00 80.62 198 ILE A N 1
ATOM 1477 C CA . ILE A 1 198 ? 36.441 12.028 -51.838 1.00 80.62 198 ILE A CA 1
ATOM 1478 C C . ILE A 1 198 ? 37.184 11.067 -50.908 1.00 80.62 198 ILE A C 1
ATOM 1480 O O . ILE A 1 198 ? 37.595 9.990 -51.338 1.00 80.62 198 ILE A O 1
ATOM 1484 N N . ILE A 1 199 ? 37.363 11.458 -49.646 1.00 81.62 199 ILE A N 1
ATOM 1485 C CA . ILE A 1 199 ? 37.956 10.614 -48.603 1.00 81.62 199 ILE A CA 1
ATOM 1486 C C . ILE A 1 199 ? 36.868 10.234 -47.603 1.00 81.62 199 ILE A C 1
ATOM 1488 O O . ILE A 1 199 ? 36.191 11.096 -47.037 1.00 81.62 199 ILE A O 1
ATOM 1492 N N . GLU A 1 200 ? 36.703 8.935 -47.379 1.00 79.19 200 GLU A N 1
ATOM 1493 C CA . GLU A 1 200 ? 35.836 8.396 -46.337 1.00 79.19 200 GLU A CA 1
ATOM 1494 C C . GLU A 1 200 ? 36.550 8.489 -44.983 1.00 79.19 200 GLU A C 1
ATOM 1496 O O . GLU A 1 200 ? 37.631 7.936 -44.795 1.00 79.19 200 GLU A O 1
ATOM 1501 N N . ILE A 1 201 ? 35.968 9.237 -44.045 1.00 79.31 201 ILE A N 1
ATOM 1502 C CA . ILE A 1 201 ? 36.592 9.562 -42.749 1.00 79.31 201 ILE A CA 1
ATOM 1503 C C . ILE A 1 201 ? 36.036 8.697 -41.610 1.00 79.31 201 ILE A C 1
ATOM 1505 O O . ILE A 1 201 ? 36.594 8.673 -40.515 1.00 79.31 201 ILE A O 1
ATOM 1509 N N . SER A 1 202 ? 34.917 8.010 -41.839 1.00 77.62 202 SER A N 1
ATOM 1510 C CA . SER A 1 202 ? 34.308 7.100 -40.871 1.00 77.62 202 SER A CA 1
ATOM 1511 C C . SER A 1 202 ? 33.504 6.034 -41.604 1.00 77.62 202 SER A C 1
ATOM 1513 O O . SER A 1 202 ? 32.513 6.351 -42.258 1.00 77.62 202 SER A O 1
ATOM 1515 N N . SER A 1 203 ? 33.945 4.781 -41.484 1.00 75.00 203 SER A N 1
ATOM 1516 C CA . SER A 1 203 ? 33.427 3.635 -42.239 1.00 75.00 203 SER A CA 1
ATOM 1517 C C . SER A 1 203 ? 32.339 2.837 -41.517 1.00 75.00 203 SER A C 1
ATOM 1519 O O . SER A 1 203 ? 31.911 1.789 -42.000 1.00 75.00 203 SER A O 1
ATOM 1521 N N . GLY A 1 204 ? 31.873 3.293 -40.350 1.00 81.44 204 GLY A N 1
ATOM 1522 C CA . GLY A 1 204 ? 30.892 2.542 -39.574 1.00 81.44 204 GLY A CA 1
ATOM 1523 C C . GLY A 1 204 ? 30.079 3.383 -38.594 1.00 81.44 204 GLY A C 1
ATOM 1524 O O . GLY A 1 204 ? 30.488 4.488 -38.233 1.00 81.44 204 GLY A O 1
ATOM 1525 N N . PRO A 1 205 ? 28.926 2.857 -38.139 1.00 83.75 205 PRO A N 1
ATOM 1526 C CA . PRO A 1 205 ? 28.088 3.548 -37.177 1.00 83.75 205 PRO A CA 1
ATOM 1527 C C . PRO A 1 205 ? 28.866 3.880 -35.896 1.00 83.75 205 PRO A C 1
ATOM 1529 O O . PRO A 1 205 ? 29.658 3.054 -35.428 1.00 83.75 205 PRO A O 1
ATOM 1532 N N . PRO A 1 206 ? 28.607 5.039 -35.269 1.00 86.38 206 PRO A N 1
ATOM 1533 C CA . PRO A 1 206 ? 29.247 5.418 -34.018 1.00 86.38 206 PRO A CA 1
ATOM 1534 C C . PRO A 1 206 ? 29.085 4.341 -32.935 1.00 86.38 206 PRO A C 1
ATOM 1536 O O . PRO A 1 206 ? 27.980 3.844 -32.713 1.00 86.38 206 PRO A O 1
ATOM 1539 N N . ALA A 1 207 ? 30.156 4.029 -32.194 1.00 86.81 207 ALA A N 1
ATOM 1540 C CA . ALA A 1 207 ? 30.136 3.014 -31.130 1.00 86.81 207 ALA A CA 1
ATOM 1541 C C . 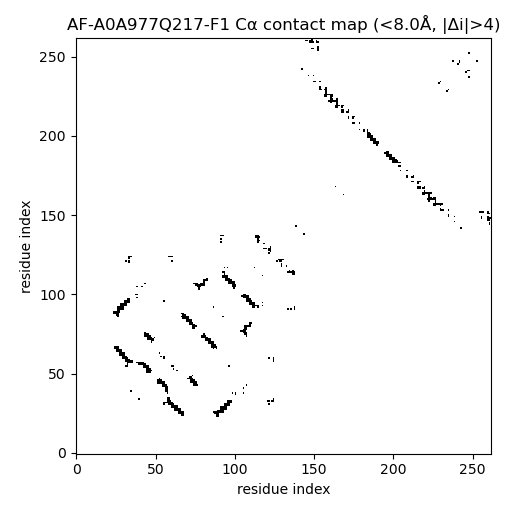ALA A 1 207 ? 29.036 3.263 -30.074 1.00 86.81 207 ALA A C 1
ATOM 1543 O O . ALA A 1 207 ? 28.468 2.328 -29.507 1.00 86.81 207 ALA A O 1
ATOM 1544 N N . ILE A 1 208 ? 28.688 4.536 -29.858 1.00 84.81 208 ILE A N 1
ATOM 1545 C CA . ILE A 1 208 ? 27.613 4.964 -28.959 1.00 84.81 208 ILE A CA 1
ATOM 1546 C C . ILE A 1 208 ? 26.249 4.363 -29.333 1.00 84.81 208 ILE A C 1
ATOM 1548 O O . ILE A 1 208 ? 25.463 4.063 -28.436 1.00 84.81 208 ILE A O 1
ATOM 1552 N N . ASN A 1 209 ? 25.983 4.088 -30.614 1.00 86.44 209 ASN A N 1
ATOM 1553 C CA . ASN A 1 209 ? 24.722 3.485 -31.044 1.00 86.44 209 ASN A CA 1
ATOM 1554 C C . ASN A 1 209 ? 24.550 2.071 -30.474 1.00 86.44 209 ASN A C 1
ATOM 1556 O O . ASN A 1 209 ? 23.476 1.734 -29.977 1.00 86.44 209 ASN A O 1
ATOM 1560 N N . TYR A 1 210 ? 25.611 1.260 -30.469 1.00 87.81 210 TYR A N 1
ATOM 1561 C CA . TYR A 1 210 ? 25.576 -0.100 -29.920 1.00 87.81 210 TYR A CA 1
ATOM 1562 C C . TYR A 1 210 ? 25.397 -0.106 -28.399 1.00 87.81 210 TYR A C 1
ATOM 1564 O O . TYR A 1 210 ? 24.635 -0.916 -27.867 1.00 87.81 210 TYR A O 1
ATOM 1572 N N . VAL A 1 211 ? 26.030 0.842 -27.698 1.00 89.62 211 VAL A N 1
ATOM 1573 C CA . VAL A 1 211 ? 25.830 1.038 -26.251 1.00 89.62 211 VAL A CA 1
ATOM 1574 C C . VAL A 1 211 ? 24.373 1.402 -25.956 1.00 89.62 211 VAL A C 1
ATOM 1576 O O . VAL A 1 211 ? 23.763 0.828 -25.051 1.00 89.62 211 VAL A O 1
ATOM 1579 N N . PHE A 1 212 ? 23.782 2.298 -26.752 1.00 87.38 212 PHE A N 1
ATOM 1580 C CA . PHE A 1 212 ? 22.369 2.657 -26.627 1.00 87.38 212 PHE A CA 1
ATOM 1581 C C . PHE A 1 212 ? 21.442 1.469 -26.896 1.00 87.38 212 PHE A C 1
ATOM 1583 O O . PHE A 1 212 ? 20.495 1.267 -26.137 1.00 87.38 212 PHE A O 1
ATOM 1590 N N . ILE A 1 213 ? 21.702 0.657 -27.924 1.00 90.00 213 ILE A N 1
ATOM 1591 C CA . ILE A 1 213 ? 20.911 -0.553 -28.207 1.00 90.00 213 ILE A CA 1
ATOM 1592 C C . ILE A 1 213 ? 20.953 -1.511 -27.007 1.00 90.00 213 ILE A C 1
ATOM 1594 O O . ILE A 1 213 ? 19.901 -1.948 -26.534 1.00 90.00 213 ILE A O 1
ATOM 1598 N N . GLY A 1 214 ? 22.146 -1.775 -26.462 1.00 87.31 214 GLY A N 1
ATOM 1599 C CA . GLY A 1 214 ? 22.315 -2.633 -25.287 1.00 87.31 214 GLY A CA 1
ATOM 1600 C C . GLY A 1 214 ? 21.574 -2.105 -24.054 1.00 87.31 214 GLY A C 1
ATOM 1601 O O . GLY A 1 214 ? 20.834 -2.844 -23.401 1.00 87.31 214 GLY A O 1
ATOM 1602 N N . PHE A 1 215 ? 21.701 -0.808 -23.765 1.00 92.69 215 PHE A N 1
ATOM 1603 C CA . PHE A 1 215 ? 20.992 -0.170 -22.654 1.00 92.69 215 PHE A CA 1
ATOM 1604 C C . PHE A 1 215 ? 19.465 -0.246 -22.814 1.00 92.69 215 PHE A C 1
ATOM 1606 O O . PHE A 1 215 ? 18.763 -0.625 -21.873 1.00 92.69 215 PHE A O 1
ATOM 1613 N N . ASN A 1 216 ? 18.944 0.057 -24.009 1.00 89.56 216 ASN A N 1
ATOM 1614 C CA . ASN A 1 216 ? 17.515 -0.043 -24.309 1.00 89.56 216 ASN A CA 1
ATOM 1615 C C . ASN A 1 216 ? 16.998 -1.471 -24.077 1.00 89.56 216 ASN A C 1
ATOM 1617 O O . ASN A 1 216 ? 15.979 -1.647 -23.408 1.00 89.56 216 ASN A O 1
ATOM 1621 N N . ALA A 1 217 ? 17.723 -2.492 -24.545 1.00 91.06 217 ALA A N 1
ATOM 1622 C CA . ALA A 1 217 ? 17.342 -3.891 -24.352 1.00 91.06 217 ALA A CA 1
ATOM 1623 C C . ALA A 1 217 ? 17.232 -4.264 -22.861 1.00 91.06 217 ALA A C 1
ATOM 1625 O O . ALA A 1 217 ? 16.230 -4.849 -22.437 1.00 91.06 217 ALA A O 1
ATOM 1626 N N . ILE A 1 218 ? 18.205 -3.853 -22.038 1.00 93.25 218 ILE A N 1
ATOM 1627 C CA . ILE A 1 218 ? 18.169 -4.069 -20.581 1.00 93.25 218 ILE A CA 1
ATOM 1628 C C . ILE A 1 218 ? 16.944 -3.382 -19.959 1.00 93.25 218 ILE A C 1
ATOM 1630 O O . ILE A 1 218 ? 16.236 -3.967 -19.128 1.00 93.25 218 ILE A O 1
ATOM 1634 N N . MET A 1 219 ? 16.650 -2.148 -20.371 1.00 93.38 219 MET A N 1
ATOM 1635 C CA . MET A 1 219 ? 15.494 -1.402 -19.870 1.00 93.38 219 MET A CA 1
ATOM 1636 C C . MET A 1 219 ? 14.159 -2.050 -20.260 1.00 93.38 219 MET A C 1
ATOM 1638 O O . MET A 1 219 ? 13.228 -2.068 -19.448 1.00 93.38 219 MET A O 1
ATOM 1642 N N . VAL A 1 220 ? 14.074 -2.652 -21.449 1.00 92.81 220 VAL A N 1
ATOM 1643 C CA . VAL A 1 220 ? 12.897 -3.417 -21.881 1.00 92.81 220 VAL A CA 1
ATOM 1644 C C . VAL A 1 220 ? 12.703 -4.660 -21.024 1.00 92.81 220 VAL A C 1
ATOM 1646 O O . VAL A 1 220 ? 11.630 -4.846 -20.442 1.00 92.81 220 VAL A O 1
ATOM 1649 N N . VAL A 1 221 ? 13.746 -5.481 -20.883 1.00 93.81 221 VAL A N 1
ATOM 1650 C CA . VAL A 1 221 ? 13.687 -6.738 -20.120 1.00 93.81 221 VAL A CA 1
ATOM 1651 C C . VAL A 1 221 ? 13.323 -6.477 -18.657 1.00 93.81 221 VAL A C 1
ATOM 1653 O O . VAL A 1 221 ? 12.444 -7.141 -18.094 1.00 93.81 221 VAL A O 1
ATOM 1656 N N . THR A 1 222 ? 13.944 -5.473 -18.035 1.00 93.12 222 THR A N 1
ATOM 1657 C CA . THR A 1 222 ? 13.624 -5.094 -16.649 1.00 93.12 222 THR A CA 1
ATOM 1658 C C . THR A 1 222 ? 12.209 -4.524 -16.518 1.00 93.12 222 THR A C 1
ATOM 1660 O O . THR A 1 222 ? 11.528 -4.815 -15.529 1.00 93.12 222 THR A O 1
ATOM 1663 N N . GLY A 1 223 ? 11.729 -3.777 -17.518 1.00 90.94 223 GLY A N 1
ATOM 1664 C CA . GLY A 1 223 ? 10.353 -3.288 -17.601 1.00 90.94 223 GLY A CA 1
ATOM 1665 C C . GLY A 1 223 ? 9.320 -4.419 -17.643 1.00 90.94 223 GLY A C 1
ATOM 1666 O O . GLY A 1 223 ? 8.401 -4.440 -16.818 1.00 90.94 223 GLY A O 1
ATOM 1667 N N . ILE A 1 224 ? 9.514 -5.403 -18.529 1.00 91.62 224 ILE A N 1
ATOM 1668 C CA . ILE A 1 224 ? 8.649 -6.591 -18.658 1.00 91.62 224 ILE A CA 1
ATOM 1669 C C . ILE A 1 224 ? 8.675 -7.419 -17.368 1.00 91.62 224 ILE A C 1
ATOM 1671 O O . ILE A 1 224 ? 7.624 -7.772 -16.828 1.00 91.62 224 ILE A O 1
ATOM 1675 N N . THR A 1 225 ? 9.866 -7.667 -16.818 1.00 92.75 225 THR A N 1
ATOM 1676 C CA . THR A 1 225 ? 10.033 -8.416 -15.561 1.00 92.75 225 THR A CA 1
ATOM 1677 C C . THR A 1 225 ? 9.305 -7.732 -14.404 1.00 92.75 225 THR A C 1
ATOM 1679 O O . THR A 1 225 ? 8.663 -8.387 -13.577 1.00 92.75 225 THR A O 1
ATOM 1682 N N . GLN A 1 226 ? 9.368 -6.400 -14.330 1.00 91.94 226 GLN A N 1
ATOM 1683 C CA . GLN A 1 226 ? 8.622 -5.641 -13.335 1.00 91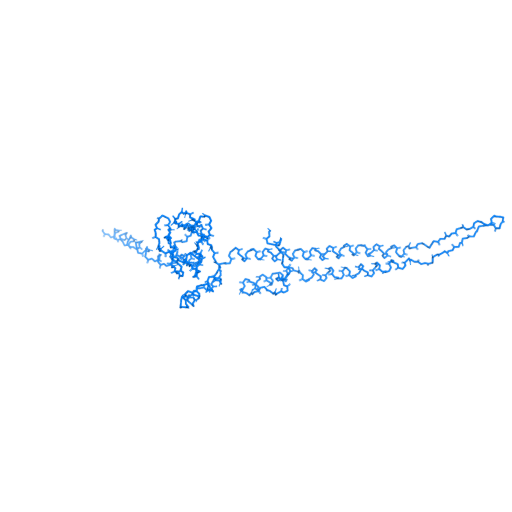.94 226 GLN A CA 1
ATOM 1684 C C . GLN A 1 226 ? 7.109 -5.736 -13.576 1.00 91.94 226 GLN A C 1
ATOM 1686 O O . GLN A 1 226 ? 6.379 -5.997 -12.625 1.00 91.94 226 GLN A O 1
ATOM 1691 N N . ALA A 1 227 ? 6.629 -5.594 -14.812 1.00 89.50 227 ALA A N 1
ATOM 1692 C CA . ALA A 1 227 ? 5.205 -5.726 -15.121 1.00 89.50 227 ALA A CA 1
ATOM 1693 C C . ALA A 1 227 ? 4.648 -7.117 -14.747 1.00 89.50 227 ALA A C 1
ATOM 1695 O O . ALA A 1 227 ? 3.586 -7.201 -14.131 1.00 89.50 227 ALA A O 1
ATOM 1696 N N . SER A 1 228 ? 5.404 -8.186 -15.018 1.00 91.88 228 SER A N 1
ATOM 1697 C CA . SER A 1 228 ? 5.053 -9.568 -14.652 1.00 91.88 228 SER A CA 1
ATOM 1698 C C . SER A 1 228 ? 5.060 -9.809 -13.135 1.00 91.88 228 SER A C 1
ATOM 1700 O O . SER A 1 228 ? 4.186 -10.478 -12.576 1.00 91.88 228 SER A O 1
ATOM 1702 N N . ASN A 1 229 ? 6.018 -9.220 -12.415 1.00 92.00 229 ASN A N 1
ATOM 1703 C CA . ASN A 1 229 ? 6.089 -9.353 -10.959 1.00 92.00 229 ASN A CA 1
ATOM 1704 C C . ASN A 1 229 ? 4.942 -8.667 -10.209 1.00 92.00 229 ASN A C 1
ATOM 1706 O O . ASN A 1 229 ? 4.678 -9.034 -9.066 1.00 92.00 229 ASN A O 1
ATOM 1710 N N . TYR A 1 230 ? 4.263 -7.716 -10.848 1.00 94.81 230 TYR A N 1
ATOM 1711 C CA . TYR A 1 230 ? 3.120 -6.985 -10.301 1.00 94.81 230 TYR A CA 1
ATOM 1712 C C . TYR A 1 230 ? 1.844 -7.241 -11.124 1.00 94.81 230 TYR A C 1
ATOM 1714 O O . TYR A 1 230 ? 1.090 -6.313 -11.423 1.00 94.81 230 TYR A O 1
ATOM 1722 N N . SER A 1 231 ? 1.613 -8.501 -11.509 1.00 93.75 231 SER A N 1
ATOM 1723 C CA . SER A 1 231 ? 0.403 -8.935 -12.217 1.00 93.75 231 SER A CA 1
ATOM 1724 C C . SER A 1 231 ? -0.850 -8.891 -11.330 1.00 93.75 231 SER A C 1
ATOM 1726 O O . SER A 1 231 ? -0.758 -8.857 -10.102 1.00 93.75 231 SER A O 1
ATOM 1728 N N . THR A 1 232 ? -2.033 -8.911 -11.956 1.00 92.56 232 THR A N 1
ATOM 1729 C CA . THR A 1 232 ? -3.325 -8.981 -11.246 1.00 92.56 232 THR A CA 1
ATOM 1730 C C . THR A 1 232 ? -3.458 -10.270 -10.449 1.00 92.56 232 THR A C 1
ATOM 1732 O O . THR A 1 232 ? -3.757 -10.211 -9.272 1.00 92.56 232 THR A O 1
ATOM 1735 N N . GLN A 1 233 ? -3.083 -11.411 -11.029 1.00 94.06 233 GLN A N 1
ATOM 1736 C CA . GLN A 1 233 ? -3.121 -12.711 -10.348 1.00 94.06 233 GLN A CA 1
ATOM 1737 C C . GLN A 1 233 ? -2.347 -12.708 -9.019 1.00 94.06 233 GLN A C 1
ATOM 1739 O O . GLN A 1 233 ? -2.816 -13.236 -8.015 1.00 94.06 233 GLN A O 1
ATOM 1744 N N . LYS A 1 234 ? -1.163 -12.076 -8.989 1.00 95.19 234 LYS A N 1
ATOM 1745 C CA . LYS A 1 234 ? -0.362 -11.942 -7.762 1.00 95.19 234 LYS A CA 1
ATOM 1746 C C . LYS A 1 234 ? -0.992 -10.977 -6.758 1.00 95.19 234 LYS A C 1
ATOM 1748 O O . LYS A 1 234 ? -0.829 -11.183 -5.561 1.00 95.19 234 LYS A O 1
ATOM 1753 N N . LEU A 1 235 ? -1.672 -9.931 -7.231 1.00 95.31 235 LEU A N 1
ATOM 1754 C CA . LEU A 1 235 ? -2.434 -9.025 -6.374 1.00 95.31 235 LEU A CA 1
ATOM 1755 C C . LEU A 1 235 ? -3.613 -9.761 -5.734 1.00 95.31 235 LEU A C 1
ATOM 1757 O O . LEU A 1 235 ? -3.783 -9.665 -4.526 1.00 95.31 235 LEU A O 1
ATOM 1761 N N . ASP A 1 236 ? -4.373 -10.517 -6.522 1.00 92.88 236 ASP A N 1
ATOM 1762 C CA . ASP A 1 236 ? -5.551 -11.249 -6.056 1.00 92.88 236 ASP A CA 1
ATOM 1763 C C . ASP A 1 236 ? -5.154 -12.308 -5.025 1.00 92.88 236 ASP A C 1
ATOM 1765 O O . ASP A 1 236 ? -5.721 -12.354 -3.935 1.00 92.88 236 ASP A O 1
ATOM 1769 N N . ALA A 1 237 ? -4.099 -13.080 -5.306 1.00 94.25 237 ALA A N 1
ATOM 1770 C CA . ALA A 1 237 ? -3.539 -14.037 -4.353 1.00 94.25 237 ALA A CA 1
ATOM 1771 C C . ALA A 1 237 ? -3.092 -13.359 -3.047 1.00 94.25 237 ALA A C 1
ATOM 1773 O O . ALA A 1 237 ? -3.338 -13.875 -1.960 1.00 94.25 237 ALA A O 1
ATOM 1774 N N . LEU A 1 238 ? -2.466 -12.182 -3.142 1.00 94.44 238 LEU A N 1
ATOM 1775 C CA . LEU A 1 238 ? -2.016 -11.424 -1.977 1.00 94.44 238 LEU A CA 1
ATOM 1776 C C . LEU A 1 238 ? -3.187 -10.863 -1.160 1.00 94.44 238 LEU A C 1
ATOM 1778 O O . LEU A 1 238 ? -3.144 -10.900 0.066 1.00 94.44 238 LEU A O 1
ATOM 1782 N N . ILE A 1 239 ? -4.216 -10.339 -1.829 1.00 92.38 239 ILE A N 1
ATOM 1783 C CA . ILE A 1 239 ? -5.430 -9.830 -1.186 1.00 92.38 239 ILE A CA 1
ATOM 1784 C C . ILE A 1 239 ? -6.159 -10.973 -0.484 1.00 92.38 239 ILE A C 1
ATOM 1786 O O . ILE A 1 239 ? -6.560 -10.802 0.661 1.00 92.38 239 ILE A O 1
ATOM 1790 N N . ASN A 1 240 ? -6.306 -12.127 -1.136 1.00 88.19 240 ASN A N 1
ATOM 1791 C CA . ASN A 1 240 ? -6.962 -13.291 -0.544 1.00 88.19 240 ASN A CA 1
ATOM 1792 C C . ASN A 1 240 ? -6.197 -13.781 0.687 1.00 88.19 240 ASN A C 1
ATOM 1794 O O . ASN A 1 240 ? -6.785 -13.903 1.754 1.00 88.19 240 ASN A O 1
ATOM 1798 N N . ASN A 1 241 ? -4.874 -13.924 0.581 1.00 89.06 241 ASN A N 1
ATOM 1799 C CA . ASN A 1 241 ? -4.043 -14.320 1.714 1.00 89.06 241 ASN A CA 1
ATOM 1800 C C . ASN A 1 241 ? -4.133 -13.321 2.883 1.00 89.06 241 ASN A C 1
ATOM 1802 O O . ASN A 1 241 ? -4.175 -13.725 4.041 1.00 89.06 241 ASN A O 1
ATOM 1806 N N . TYR A 1 242 ? -4.214 -12.022 2.582 1.00 88.00 242 TYR A N 1
ATOM 1807 C CA . TYR A 1 242 ? -4.407 -10.983 3.591 1.00 88.00 242 TYR A CA 1
ATOM 1808 C C . TYR A 1 242 ? -5.794 -11.044 4.253 1.00 88.00 242 TYR A C 1
ATOM 1810 O O . TYR A 1 242 ? -5.884 -10.909 5.471 1.00 88.00 242 TYR A O 1
ATOM 1818 N N . LYS A 1 243 ? -6.859 -11.298 3.479 1.00 84.69 243 LYS A N 1
ATOM 1819 C CA . LYS A 1 243 ? -8.231 -11.513 3.986 1.00 84.69 243 LYS A CA 1
ATOM 1820 C C . LYS A 1 243 ? -8.359 -12.774 4.844 1.00 84.69 243 LYS A C 1
ATOM 1822 O O . LYS A 1 243 ? -9.190 -12.834 5.736 1.00 84.69 243 LYS A O 1
ATOM 1827 N N . GLU A 1 244 ? -7.512 -13.773 4.617 1.00 84.88 244 GLU A N 1
ATOM 1828 C CA . GLU A 1 244 ? -7.393 -14.952 5.488 1.00 84.88 244 GLU A CA 1
ATOM 1829 C C . GLU A 1 244 ? -6.701 -14.633 6.832 1.00 84.88 244 GLU A C 1
ATOM 1831 O O . GLU A 1 244 ? -6.487 -15.524 7.650 1.00 84.88 244 GLU A O 1
ATOM 1836 N N . GLY A 1 245 ? -6.332 -13.369 7.076 1.00 80.31 245 GLY A N 1
ATOM 1837 C CA . GLY A 1 245 ? -5.680 -12.911 8.301 1.00 80.31 245 GLY A CA 1
ATOM 1838 C C . GLY A 1 245 ? -4.155 -13.022 8.280 1.00 80.31 245 GLY A C 1
ATOM 1839 O O . GLY A 1 245 ? -3.502 -12.682 9.271 1.00 80.31 245 GLY A O 1
ATOM 1840 N N . ASN A 1 246 ? -3.555 -13.457 7.167 1.00 84.81 246 ASN A N 1
ATOM 1841 C CA . ASN A 1 246 ? -2.103 -13.535 7.067 1.00 84.81 246 ASN A CA 1
ATOM 1842 C C . ASN A 1 246 ? -1.487 -12.133 6.900 1.00 84.81 246 ASN A C 1
ATOM 1844 O O . ASN A 1 246 ? -1.999 -11.291 6.155 1.00 84.81 246 ASN A O 1
ATOM 1848 N N . PRO A 1 247 ? -0.353 -11.846 7.561 1.00 88.19 247 PRO A N 1
ATOM 1849 C CA . PRO A 1 247 ? 0.298 -10.550 7.444 1.00 88.19 247 PRO A CA 1
ATOM 1850 C C . PRO A 1 247 ? 0.901 -10.344 6.050 1.00 88.19 247 PRO A C 1
ATOM 1852 O O . PRO A 1 247 ? 1.374 -11.273 5.397 1.00 88.19 247 PRO A O 1
ATOM 1855 N N . LEU A 1 248 ? 0.978 -9.082 5.617 1.00 92.25 248 LEU A N 1
ATOM 1856 C CA . LEU A 1 248 ? 1.614 -8.753 4.343 1.00 92.25 248 LEU A CA 1
ATOM 1857 C C . LEU A 1 248 ? 3.106 -9.129 4.332 1.00 92.25 248 LEU A C 1
ATOM 1859 O O . LEU A 1 248 ? 3.832 -8.767 5.265 1.00 92.25 248 LEU A O 1
ATOM 1863 N N . PRO A 1 249 ? 3.616 -9.728 3.238 1.00 94.25 249 PRO A N 1
ATOM 1864 C CA . PRO A 1 249 ? 5.032 -10.024 3.088 1.00 94.25 249 PRO A CA 1
ATOM 1865 C C . PRO A 1 249 ? 5.890 -8.765 3.239 1.00 94.25 249 PRO A C 1
ATOM 1867 O O . PRO A 1 249 ? 5.603 -7.720 2.639 1.00 94.25 249 PRO A O 1
ATOM 1870 N N . ALA A 1 250 ? 7.008 -8.874 3.962 1.00 93.88 250 ALA A N 1
ATOM 1871 C CA . ALA A 1 250 ? 7.905 -7.748 4.244 1.00 93.88 250 ALA A CA 1
ATOM 1872 C C . ALA A 1 250 ? 8.365 -7.008 2.971 1.00 93.88 250 ALA A C 1
ATOM 1874 O O . ALA A 1 250 ? 8.425 -5.778 2.940 1.00 93.88 250 ALA A O 1
ATOM 1875 N N . LYS A 1 251 ? 8.605 -7.752 1.881 1.00 94.31 251 LYS A N 1
ATOM 1876 C CA . LYS A 1 251 ? 8.997 -7.216 0.564 1.00 94.31 251 LYS A CA 1
ATOM 1877 C C . LYS A 1 251 ? 7.923 -6.336 -0.089 1.00 94.31 251 LYS A C 1
ATOM 1879 O O . LYS A 1 251 ? 8.263 -5.488 -0.915 1.00 94.31 251 LYS A O 1
ATOM 1884 N N . ILE A 1 252 ? 6.645 -6.560 0.218 1.00 95.62 252 ILE A N 1
ATOM 1885 C CA . ILE A 1 252 ? 5.534 -5.723 -0.257 1.00 95.62 252 ILE A CA 1
ATOM 1886 C C . ILE A 1 252 ? 5.346 -4.538 0.683 1.00 95.62 252 ILE A C 1
ATOM 1888 O O . ILE A 1 252 ? 5.260 -3.402 0.214 1.00 95.62 252 ILE A O 1
ATOM 1892 N N . LYS A 1 253 ? 5.383 -4.788 1.997 1.00 93.69 253 LYS A N 1
ATOM 1893 C CA . LYS A 1 253 ? 5.242 -3.756 3.028 1.00 93.69 253 LYS A CA 1
ATOM 1894 C C . LYS A 1 253 ? 6.269 -2.632 2.866 1.00 93.69 253 LYS A C 1
ATOM 1896 O O . LYS A 1 253 ? 5.893 -1.467 2.882 1.00 93.69 253 LYS A O 1
ATOM 1901 N N . SER A 1 254 ? 7.533 -2.963 2.595 1.00 95.44 254 SER A N 1
ATOM 1902 C CA . SER A 1 254 ? 8.598 -1.971 2.366 1.00 95.44 254 SER A CA 1
ATOM 1903 C C . SER A 1 254 ? 8.436 -1.143 1.084 1.00 95.44 254 SER A C 1
ATOM 1905 O O . SER A 1 254 ? 9.107 -0.128 0.906 1.00 95.44 254 SER A O 1
ATOM 1907 N N . LYS A 1 255 ? 7.559 -1.562 0.163 1.00 94.94 255 LYS A N 1
ATOM 1908 C CA . LYS A 1 255 ? 7.324 -0.883 -1.120 1.00 94.94 255 LYS A CA 1
ATOM 1909 C C . LYS A 1 255 ? 6.066 -0.021 -1.131 1.00 94.94 255 LYS A C 1
ATOM 1911 O O . LYS A 1 255 ? 5.910 0.768 -2.071 1.00 94.94 255 LYS A O 1
ATOM 1916 N N . LEU A 1 256 ? 5.194 -0.176 -0.137 1.00 95.56 256 LEU A N 1
ATOM 1917 C CA . LEU A 1 256 ? 4.056 0.708 0.081 1.00 95.56 256 LEU A CA 1
ATOM 1918 C C . LEU A 1 256 ? 4.557 2.105 0.446 1.00 95.56 256 LEU A C 1
ATOM 1920 O O . LEU A 1 256 ? 5.528 2.271 1.183 1.00 95.56 256 LEU A O 1
ATOM 1924 N N . LYS A 1 257 ? 3.906 3.125 -0.106 1.00 94.56 257 LYS A N 1
ATOM 1925 C CA . LYS A 1 257 ? 4.186 4.531 0.191 1.00 94.56 257 LYS A CA 1
ATOM 1926 C C . LYS A 1 257 ? 2.917 5.192 0.705 1.00 94.56 257 LYS A C 1
ATOM 1928 O O . LYS A 1 257 ? 1.827 4.782 0.333 1.00 94.56 257 LYS A O 1
ATOM 1933 N N . ALA A 1 258 ? 3.059 6.286 1.451 1.00 91.94 258 ALA A N 1
ATOM 1934 C CA . ALA A 1 258 ? 1.922 7.048 1.976 1.00 91.94 258 ALA A CA 1
ATOM 1935 C C . ALA A 1 258 ? 0.893 7.437 0.895 1.00 91.94 258 ALA A C 1
ATOM 1937 O O . ALA A 1 258 ? -0.304 7.424 1.143 1.00 91.94 258 ALA A O 1
ATOM 1938 N N . LYS A 1 259 ? 1.348 7.724 -0.332 1.00 91.81 259 LYS A N 1
ATOM 1939 C CA . LYS A 1 259 ? 0.466 8.050 -1.463 1.00 91.81 259 LYS A CA 1
ATOM 1940 C C . LYS A 1 259 ? -0.364 6.884 -2.000 1.00 91.81 259 LYS A C 1
ATOM 1942 O O . LYS A 1 259 ? -1.246 7.126 -2.803 1.00 91.81 259 LYS A O 1
ATOM 1947 N N . ASP A 1 260 ? -0.042 5.647 -1.634 1.00 91.50 260 ASP A N 1
ATOM 1948 C CA . ASP A 1 260 ? -0.813 4.485 -2.077 1.00 91.50 260 ASP A CA 1
ATOM 1949 C C . ASP A 1 260 ? -2.101 4.336 -1.240 1.00 91.50 260 ASP A C 1
ATOM 1951 O O . ASP A 1 260 ? -3.065 3.757 -1.722 1.00 91.50 260 ASP A O 1
ATOM 1955 N N . PHE A 1 261 ? -2.145 4.924 -0.037 1.00 88.81 261 PHE A N 1
ATOM 1956 C CA . PHE A 1 261 ? -3.298 4.917 0.876 1.00 88.81 261 PHE A CA 1
ATOM 1957 C C . PHE A 1 261 ? -4.293 6.068 0.645 1.00 88.81 261 PHE A C 1
ATOM 1959 O O . PHE A 1 261 ? -5.286 6.164 1.361 1.00 88.81 261 PHE A O 1
ATOM 1966 N N . LYS A 1 262 ? -4.008 6.963 -0.304 1.00 83.25 262 LYS A N 1
ATOM 1967 C CA . LYS A 1 262 ? -4.878 8.081 -0.687 1.00 83.25 262 LYS A CA 1
ATOM 1968 C C . LYS A 1 262 ? -5.663 7.691 -1.933 1.00 83.25 262 LYS A C 1
ATOM 1970 O O . LYS A 1 262 ? -6.880 7.964 -1.956 1.00 83.25 262 LYS A O 1
#

Nearest PDB structures (foldseek):
  6vy1-assembly1_f  TM=4.805E-01  e=2.084E+00  Methanocaldococcus jannaschii DSM 2661
  6nr8-assembly1_5  TM=3.427E-01  e=1.238E+00  Homo sapiens
  6nrd-assembly1_5  TM=3.552E-01  e=1.561E+00  Homo sapiens
  6nr9-assembly1_5  TM=3.435E-01  e=1.654E+00  Homo sapiens

pLDDT: mean 81.57, std 14.25, range [41.97, 96.06]

Secondary structure (DSSP, 8-state):
--SSTTTHHHHTTSSGGGS--SSTTEEEEEEE----STTTT--EEEEETTEEEEEE-TT-EEEEEEESEEEEEEEESSSEEEEEEEE-TT-EEEEEEEEE-SSSTTEEEEEEEPHHHHHHHHHTT-HHHHHHS------TTHHHHHHHHHHHHHHHHHHHHHHHHHHHHHHHHHHHHHHHTPPPEEEEEE-GGG-EEEEEEE-S--HHHHHHHHHHHHHHHHHHHHHHHT-HHHHHHHHHHHHTTPPPPHHHHTT--GGG--

Foldseek 3Di:
DPPPVVVVVVVVVVVPVPPDPPAFFKEKEKEFEFQDPPCQVAKKFKDWPRHTPGIYGHLDIDIDIDGAAWTKIWIDDPHIDIDIDHTGTPYYWYKYWDADPDPDGGYIDIDTDWLVVRLVRNCVRDVVVSVVDDNPTPCDPPLVLVLLLLVLLLVVQLVQLVVLLVVLVVVLVVLVVCQVPDDFDWDWDQPDPVGIDIDGPGDGDDPVSVVSNVVSVVSNVSSVVSNVVSDPVVSVVQSVCVVVVDDHDPVSVVSGDPVSSD

Radius of gyration: 36.0 Å; Cα contacts (8 Å, |Δi|>4): 389; chains: 1; bounding box: 118×49×100 Å

Solvent-accessible surface area (backbone atoms only — not comparable to full-atom values): 14802 Å² total; per-residue (Å²): 143,80,75,74,69,66,60,65,62,56,62,65,65,66,68,68,70,80,79,73,94,78,73,80,51,39,16,42,35,39,40,33,18,70,75,45,82,79,65,44,91,57,62,38,47,35,24,48,87,86,44,77,77,47,79,45,39,52,46,33,76,47,80,45,77,43,69,46,41,82,44,55,39,34,33,54,61,87,34,78,35,73,46,79,46,81,39,51,53,72,39,69,44,38,34,41,46,50,63,46,82,57,104,61,66,51,31,47,41,79,42,83,43,47,38,71,60,43,38,62,52,37,41,76,64,39,60,74,59,39,73,70,53,75,78,65,59,71,51,75,62,68,49,46,42,48,52,49,20,51,51,44,45,31,52,53,48,19,50,56,11,46,51,36,23,52,54,28,41,52,51,26,53,52,44,51,54,53,50,76,66,55,73,63,50,66,49,76,48,76,54,69,96,80,43,71,48,80,44,77,78,37,93,64,65,61,71,66,52,59,54,48,36,54,53,20,50,52,42,19,54,53,9,50,54,39,25,63,74,34,33,67,70,59,49,52,54,50,50,52,46,41,74,73,70,44,79,76,56,67,81,55,58,76,67,61,51,80,78,31,65,108

Mean predicted aligned error: 17.18 Å

Sequence (262 aa):
MKKQIRYLFIITLFVSACQAYGQDSLATIYFYRASKFAGSFVGYNLKHNGNIIGPVKSGTLLTYQCPAGVQIFSATTESESSIKVEVASGETYYIECGIAVGVMVGKPTFRQASAIQAKVDIEKLDKAIASALPSKVLESNQAADTIRALANLFQRKRKGGTTRAVVFGALGIGSIIGTANYKPTTVTINQGSAGSQIIEISSGPPAINYVFIGFNAIMVVTGITQASNYSTQKLDALINNYKEGNPLPAKIKSKLKAKDFK